Protein AF-A0AAE1Q7J6-F1 (afdb_monomer)

Mean predicted aligned error: 14.17 Å

Solvent-accessible surface area (backbone atoms only — not comparable to full-atom values): 12674 Å² total; per-residue (Å²): 136,91,79,90,80,90,81,82,88,78,87,82,79,77,80,80,81,83,81,74,81,76,76,71,73,84,80,77,71,78,80,69,76,78,79,90,81,92,85,88,88,74,82,52,98,78,34,47,78,61,60,88,51,74,60,21,24,44,31,37,32,21,38,47,57,96,81,40,80,44,71,79,44,64,35,36,27,59,44,53,45,34,35,39,34,45,21,82,76,43,76,88,55,63,48,90,48,33,29,42,30,33,25,67,66,57,83,91,58,87,87,80,58,57,47,79,37,48,39,66,42,78,48,60,42,91,73,47,36,91,89,78,55,43,57,52,33,22,40,36,33,43,68,57,69,57,78,76,54,83,34,26,40,58,51,84,76,78,60,86,87,56,85,58,81,62,68,46,79,46,74,46,68,53,99,73,74,45,38,33,38,39,79,68,52,89,66,82,63,81,80,83,77,78,83,76,84,127

Sequence (198 aa):
MFKFGVTIVVFAAAVVVVVAAATPYPNIKAHQCMQKSHINESKVVGGEVVTRGETPYLISLQDNRWGGERHYCGGAIYNSHTIITAAHCVVAFNTDIFQVVAGEYDRSVTEGSEQKVGVSQAIVHPNYDSSTYENDIALLKLKHDLTFNEYVQPIQMPTKNTVVSGMCMVAGWGANVELVKQRKVTGELDCILKWKTT

Nearest PDB structures (foldseek):
  1ym0-assembly1_A  TM=9.221E-01  e=3.004E-12  Eisenia fetida
  6aod-assembly1_C  TM=9.010E-01  e=1.172E-12  Homo sapiens
  4q7y-assembly1_A  TM=8.942E-01  e=1.976E-11  Homo sapiens
  6qmt-assembly2_B  TM=8.894E-01  e=1.229E-10  Homo sapiens
  1fdp-assembly1_A  TM=7.983E-01  e=4.646E-10  Homo sapiens

Radius of gyration: 23.88 Å; Cα contacts (8 Å, |Δi|>4): 317; chains: 1; bounding box: 92×46×60 Å

InterPro domains:
  IPR001254 Serine proteases, trypsin domain [PF00089] (44-179)
  IPR001254 Serine proteases, trypsin domain [PS50240] (44-174)
  IPR001254 Serine proteases, trypsin domain [SM00020] (43-192)
  IPR001254 Serine proteases, trypsin domain [cd00190] (44-174)
  IPR001314 Peptidase S1A, chymotrypsin family [PR00722] (74-89)
  IPR001314 Peptidase S1A, chymotrypsin family [PR00722] (132-146)
  IPR009003 Peptidase S1, PA clan [SSF50494] (6-178)
  IPR018114 Serine proteases, trypsin family, histidine active site [PS00134] (84-89)

pLDDT: mean 71.94, std 25.86, range [27.33, 98.62]

Organism: NCBI:txid1843537

Structure (mmCIF, N/CA/C/O backbone):
data_AF-A0AAE1Q7J6-F1
#
_entry.id   AF-A0AAE1Q7J6-F1
#
loop_
_atom_site.group_PDB
_atom_site.id
_atom_site.type_symbol
_atom_site.label_atom_id
_atom_site.label_alt_id
_atom_site.label_comp_id
_atom_site.label_asym_id
_atom_site.label_entity_id
_atom_site.label_seq_id
_atom_site.pdbx_PDB_ins_code
_atom_site.Cartn_x
_atom_site.Cartn_y
_atom_site.Cartn_z
_atom_site.occupancy
_atom_site.B_iso_or_equiv
_atom_site.auth_seq_id
_atom_site.auth_comp_id
_atom_site.auth_asym_id
_atom_site.auth_atom_id
_atom_site.pdbx_PDB_model_num
ATOM 1 N N . MET A 1 1 ? -73.367 -9.075 -42.246 1.00 39.00 1 MET A N 1
ATOM 2 C CA . MET A 1 1 ? -73.141 -10.486 -41.862 1.00 39.00 1 MET A CA 1
ATOM 3 C C . MET A 1 1 ? -71.938 -10.530 -40.936 1.00 39.00 1 MET A C 1
ATOM 5 O O . MET A 1 1 ? -70.843 -10.203 -41.366 1.00 39.00 1 MET A O 1
ATOM 9 N N . PHE A 1 2 ? -72.171 -10.836 -39.660 1.00 33.00 2 PHE A N 1
ATOM 10 C CA . PHE A 1 2 ? -71.137 -11.028 -38.643 1.00 33.00 2 PHE A CA 1
ATOM 11 C C . PHE A 1 2 ? -70.459 -12.389 -38.834 1.00 33.00 2 PHE A C 1
ATOM 13 O O . PHE A 1 2 ? -71.157 -13.392 -38.977 1.00 33.00 2 PHE A O 1
ATOM 20 N N . LYS A 1 3 ? -69.127 -12.439 -38.752 1.00 33.19 3 LYS A N 1
ATOM 21 C CA . LYS A 1 3 ? -68.388 -13.630 -38.316 1.00 33.19 3 LYS A CA 1
ATOM 22 C C . LYS A 1 3 ? -67.230 -13.194 -37.421 1.00 33.19 3 LYS A C 1
ATOM 24 O O . LYS A 1 3 ? -66.313 -12.517 -37.869 1.00 33.19 3 LYS A O 1
ATOM 29 N N . PHE A 1 4 ? -67.330 -13.577 -36.152 1.00 38.53 4 PHE A N 1
ATOM 30 C CA . PHE A 1 4 ? -66.238 -13.578 -35.186 1.00 38.53 4 PHE A CA 1
ATOM 31 C C . PHE A 1 4 ? -65.244 -14.688 -35.547 1.00 38.53 4 PHE A C 1
ATOM 33 O O . PHE A 1 4 ? -65.654 -15.801 -35.874 1.00 38.53 4 PHE A O 1
ATOM 40 N N . GLY A 1 5 ? -63.952 -14.390 -35.442 1.00 39.47 5 GLY A N 1
ATOM 41 C CA . GLY A 1 5 ? -62.867 -15.364 -35.493 1.00 39.47 5 GLY A CA 1
ATOM 42 C C . GLY A 1 5 ? -61.800 -14.947 -34.493 1.00 39.47 5 GLY A C 1
ATOM 43 O O . GLY A 1 5 ? -60.984 -14.079 -34.782 1.00 39.47 5 GLY A O 1
ATOM 44 N N . VAL A 1 6 ? -61.870 -15.515 -33.291 1.00 39.34 6 VAL A N 1
ATOM 45 C CA . VAL A 1 6 ? -60.832 -15.408 -32.263 1.00 39.34 6 VAL A CA 1
ATOM 46 C C . VAL A 1 6 ? -59.709 -16.365 -32.650 1.00 39.34 6 VAL A C 1
ATOM 48 O O . VAL A 1 6 ? -59.945 -17.568 -32.740 1.00 39.34 6 VAL A O 1
ATOM 51 N N . THR A 1 7 ? -58.498 -15.841 -32.826 1.00 36.41 7 THR A N 1
ATOM 52 C CA . THR A 1 7 ? -57.270 -16.642 -32.888 1.00 36.41 7 THR A CA 1
ATOM 53 C C . THR A 1 7 ? -56.338 -16.141 -31.792 1.00 36.41 7 THR A C 1
ATOM 55 O O . THR A 1 7 ? -55.931 -14.982 -31.786 1.00 36.41 7 THR A O 1
ATOM 58 N N . ILE A 1 8 ? -56.076 -17.017 -30.825 1.00 41.12 8 ILE A N 1
ATOM 59 C CA . ILE A 1 8 ? -55.129 -16.837 -29.719 1.00 41.12 8 ILE A CA 1
ATOM 60 C C . ILE A 1 8 ? -53.721 -17.220 -30.222 1.00 41.12 8 ILE A C 1
ATOM 62 O O . ILE A 1 8 ? -53.596 -17.921 -31.223 1.00 41.12 8 ILE A O 1
ATOM 66 N N . VAL A 1 9 ? -52.707 -16.825 -29.442 1.00 37.28 9 VAL A N 1
ATOM 67 C CA . VAL A 1 9 ? -51.292 -17.258 -29.397 1.00 37.28 9 VAL A CA 1
ATOM 68 C C . VAL A 1 9 ? -50.359 -16.588 -30.432 1.00 37.28 9 VAL A C 1
ATOM 70 O O . VAL A 1 9 ? -50.693 -16.506 -31.601 1.00 37.28 9 VAL A O 1
ATOM 73 N N . VAL A 1 10 ? -49.170 -16.051 -30.122 1.00 39.53 10 VAL A N 1
ATOM 74 C CA . VAL A 1 10 ? -48.245 -16.132 -28.971 1.00 39.53 10 VAL A CA 1
ATOM 75 C C . VAL A 1 10 ? -47.505 -14.779 -28.878 1.00 39.53 10 VAL A C 1
ATOM 77 O O . VAL A 1 10 ? -46.978 -14.309 -29.884 1.00 39.53 10 VAL A O 1
ATOM 80 N N . PHE A 1 11 ? -47.407 -14.163 -27.694 1.00 37.72 11 PHE A N 1
ATOM 81 C CA . PHE A 1 11 ? -46.453 -13.068 -27.462 1.00 37.72 11 PHE A CA 1
ATOM 82 C C . PHE A 1 11 ? -45.038 -13.656 -27.417 1.00 37.72 11 PHE A C 1
ATOM 84 O O . PHE A 1 11 ? -44.684 -14.350 -26.464 1.00 37.72 11 PHE A O 1
ATOM 91 N N . ALA A 1 12 ? -44.225 -13.394 -28.439 1.00 43.38 12 ALA A N 1
ATOM 92 C CA . ALA A 1 12 ? -42.795 -13.653 -28.364 1.00 43.38 12 ALA A CA 1
ATOM 93 C C . ALA A 1 12 ? -42.179 -12.655 -27.373 1.00 43.38 12 ALA A C 1
ATOM 95 O O . ALA A 1 12 ? -42.013 -11.472 -27.671 1.00 43.38 12 ALA A O 1
ATOM 96 N N . ALA A 1 13 ? -41.890 -13.137 -26.167 1.00 42.16 13 ALA A N 1
ATOM 97 C CA . ALA A 1 13 ? -41.128 -12.418 -25.164 1.00 42.16 13 ALA A CA 1
ATOM 98 C C . ALA A 1 13 ? -39.687 -12.224 -25.661 1.00 42.16 13 ALA A C 1
ATOM 100 O O . ALA A 1 13 ? -38.852 -13.117 -25.539 1.00 42.16 13 ALA A O 1
ATOM 101 N N . ALA A 1 14 ? -39.383 -11.051 -26.214 1.00 44.53 14 ALA A N 1
ATOM 102 C CA . ALA A 1 14 ? -38.011 -10.571 -26.256 1.00 44.53 14 ALA A CA 1
ATOM 103 C C . ALA A 1 14 ? -37.701 -9.977 -24.880 1.00 44.53 14 ALA A C 1
ATOM 105 O O . ALA A 1 14 ? -38.091 -8.857 -24.549 1.00 44.53 14 ALA A O 1
ATOM 106 N N . VAL A 1 15 ? -37.053 -10.790 -24.051 1.00 42.16 15 VAL A N 1
ATOM 107 C CA . VAL A 1 15 ? -36.498 -10.388 -22.764 1.00 42.16 15 VAL A CA 1
ATOM 108 C C . VAL A 1 15 ? -35.417 -9.340 -23.031 1.00 42.16 15 VAL A C 1
ATOM 110 O O . VAL A 1 15 ? -34.298 -9.672 -23.412 1.00 42.16 15 VAL A O 1
ATOM 113 N N . VAL A 1 16 ? -35.736 -8.064 -22.834 1.00 42.00 16 VAL A N 1
ATOM 114 C CA . VAL A 1 16 ? -34.715 -7.020 -22.720 1.00 42.00 16 VAL A CA 1
ATOM 115 C C . VAL A 1 16 ? -34.200 -7.064 -21.284 1.00 42.00 16 VAL A C 1
ATOM 117 O O . VAL A 1 16 ? -34.720 -6.399 -20.392 1.00 42.00 16 VAL A O 1
ATOM 120 N N . VAL A 1 17 ? -33.186 -7.901 -21.051 1.00 39.81 17 VAL A N 1
ATOM 121 C CA . VAL A 1 17 ? -32.333 -7.787 -19.866 1.00 39.81 17 VAL A CA 1
ATOM 122 C C . VAL A 1 17 ? -31.412 -6.596 -20.102 1.00 39.81 17 VAL A C 1
ATOM 124 O O . VAL A 1 17 ? -30.367 -6.724 -20.731 1.00 39.81 17 VAL A O 1
ATOM 127 N N . VAL A 1 18 ? -31.788 -5.425 -19.599 1.00 40.75 18 VAL A N 1
ATOM 128 C CA . VAL A 1 18 ? -30.809 -4.376 -19.295 1.00 40.75 18 VAL A CA 1
ATOM 129 C C . VAL A 1 18 ? -30.649 -4.378 -17.786 1.00 40.75 18 VAL A C 1
ATOM 131 O O . VAL A 1 18 ? -31.306 -3.639 -17.062 1.00 40.75 18 VAL A O 1
ATOM 134 N N . VAL A 1 19 ? -29.787 -5.273 -17.310 1.00 46.47 19 VAL A N 1
ATOM 135 C CA . VAL A 1 19 ? -29.210 -5.172 -15.974 1.00 46.47 19 VAL A CA 1
ATOM 136 C C . VAL A 1 19 ? -27.721 -4.949 -16.156 1.00 46.47 19 VAL A C 1
ATOM 138 O O . VAL A 1 19 ? -26.946 -5.877 -16.348 1.00 46.47 19 VAL A O 1
ATOM 141 N N . ALA A 1 20 ? -27.336 -3.687 -16.081 1.00 39.53 20 ALA A N 1
ATOM 142 C CA . ALA A 1 20 ? -26.098 -3.301 -15.437 1.00 39.53 20 ALA A CA 1
ATOM 143 C C . ALA A 1 20 ? -26.401 -1.972 -14.757 1.00 39.53 20 ALA A C 1
ATOM 145 O O . ALA A 1 20 ? -26.278 -0.899 -15.345 1.00 39.53 20 ALA A O 1
ATOM 146 N N . ALA A 1 21 ? -26.886 -2.066 -13.520 1.00 41.84 21 ALA A N 1
ATOM 147 C CA . ALA A 1 21 ? -26.777 -0.966 -12.588 1.00 41.84 21 ALA A CA 1
ATOM 148 C C . ALA A 1 21 ? -25.282 -0.645 -12.482 1.00 41.84 21 ALA A C 1
ATOM 150 O O . ALA A 1 21 ? -24.537 -1.335 -11.791 1.00 41.84 21 ALA A O 1
ATOM 151 N N . ALA A 1 22 ? -24.826 0.375 -13.206 1.00 43.72 22 ALA A N 1
ATOM 152 C CA . ALA A 1 22 ? -23.671 1.121 -12.759 1.00 43.72 22 ALA A CA 1
ATOM 153 C C . ALA A 1 22 ? -24.093 1.668 -11.400 1.00 43.72 22 ALA A C 1
ATOM 155 O O . ALA A 1 22 ? -24.882 2.605 -11.354 1.00 43.72 22 ALA A O 1
ATOM 156 N N . THR A 1 23 ? -23.677 1.035 -10.304 1.00 36.78 23 THR A N 1
ATOM 157 C CA . THR A 1 23 ? -23.709 1.700 -9.007 1.00 36.78 23 THR A CA 1
ATOM 158 C C . THR A 1 23 ? -22.726 2.854 -9.149 1.00 36.78 23 THR A C 1
ATOM 160 O O . THR A 1 23 ? -21.516 2.605 -9.191 1.00 36.78 23 THR A O 1
ATOM 163 N N . PRO A 1 24 ? -23.186 4.106 -9.303 1.00 40.41 24 PRO A N 1
ATOM 164 C CA . PRO A 1 24 ? -22.269 5.222 -9.224 1.00 40.41 24 PRO A CA 1
ATOM 165 C C . PRO A 1 24 ? -21.867 5.218 -7.756 1.00 40.41 24 PRO A C 1
ATOM 167 O O . PRO A 1 24 ? -22.740 5.436 -6.922 1.00 40.41 24 PRO A O 1
ATOM 170 N N . TYR A 1 25 ? -20.619 4.888 -7.412 1.00 37.38 25 TYR A N 1
ATOM 171 C CA . TYR A 1 25 ? -20.148 5.097 -6.043 1.00 37.38 25 TYR A CA 1
ATOM 172 C C . TYR A 1 25 ? -20.365 6.584 -5.748 1.00 37.38 25 TYR A C 1
ATOM 174 O O . TYR A 1 25 ? -19.667 7.426 -6.330 1.00 37.38 25 TYR A O 1
ATOM 182 N N . PRO A 1 26 ?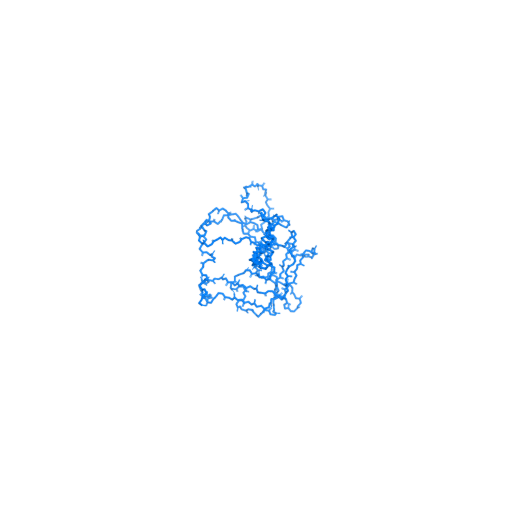 -21.392 6.943 -4.958 1.00 39.78 26 PRO A N 1
ATOM 183 C CA . PRO A 1 26 ? -21.706 8.334 -4.757 1.00 39.78 26 PRO A CA 1
ATOM 184 C C . PRO A 1 26 ? -20.589 8.853 -3.859 1.00 39.78 26 PRO A C 1
ATOM 186 O O . PRO A 1 26 ? -20.323 8.272 -2.809 1.00 39.78 26 PRO A O 1
ATOM 189 N N . ASN A 1 27 ? -19.934 9.930 -4.293 1.00 38.06 27 ASN A N 1
ATOM 190 C CA . ASN A 1 27 ? -18.933 10.711 -3.551 1.00 38.06 27 ASN A CA 1
ATOM 191 C C . ASN A 1 27 ? -17.439 10.454 -3.819 1.00 38.06 27 ASN A C 1
ATOM 193 O O . ASN A 1 27 ? -16.624 10.931 -3.032 1.00 38.06 27 ASN A O 1
ATOM 197 N N . ILE A 1 28 ? -17.024 9.856 -4.943 1.00 39.94 28 ILE A N 1
ATOM 198 C CA . ILE A 1 28 ? -15.617 10.025 -5.359 1.00 39.94 28 ILE A CA 1
ATOM 199 C C . ILE A 1 28 ? -15.469 11.405 -6.011 1.00 39.94 28 ILE A C 1
ATOM 201 O O . ILE A 1 28 ? -15.620 11.561 -7.224 1.00 39.94 28 ILE A O 1
ATOM 205 N N . LYS A 1 29 ? -15.209 12.440 -5.203 1.00 33.88 29 LYS A N 1
ATOM 206 C CA . LYS A 1 29 ? -14.735 13.719 -5.743 1.00 33.88 29 LYS A CA 1
ATOM 207 C C . LYS A 1 29 ? -13.409 13.432 -6.440 1.00 33.88 29 LYS A C 1
ATOM 209 O O . LYS A 1 29 ? -12.474 12.957 -5.802 1.00 33.88 29 LYS A O 1
ATOM 214 N N . ALA A 1 30 ? -13.326 13.705 -7.742 1.00 33.06 30 ALA A N 1
ATOM 215 C CA . ALA A 1 30 ? -12.035 13.791 -8.407 1.00 33.06 30 ALA A CA 1
ATOM 216 C C . ALA A 1 30 ? -11.182 14.763 -7.583 1.00 33.06 30 ALA A C 1
ATOM 218 O O . ALA A 1 30 ? -11.571 15.922 -7.410 1.00 33.06 30 ALA A O 1
ATOM 219 N N . HIS A 1 31 ? -10.080 14.282 -7.005 1.00 38.78 31 HIS A N 1
ATOM 220 C CA . HIS A 1 31 ? -9.163 15.133 -6.261 1.00 38.78 31 HIS A CA 1
ATOM 221 C C . HIS A 1 31 ? -8.516 16.091 -7.263 1.00 38.78 31 HIS A C 1
ATOM 223 O O . HIS A 1 31 ? -7.498 15.791 -7.881 1.00 38.78 31 HIS A O 1
ATOM 229 N N . GLN A 1 32 ? -9.142 17.250 -7.463 1.00 30.75 32 GLN A N 1
ATOM 230 C CA . GLN A 1 32 ? -8.495 18.386 -8.093 1.00 30.75 32 GLN A CA 1
ATOM 231 C C . GLN A 1 32 ? -7.299 18.758 -7.218 1.00 30.75 32 GLN A C 1
ATOM 233 O O . GLN A 1 32 ? -7.442 18.969 -6.013 1.00 30.75 32 GLN A O 1
ATOM 238 N N . CYS A 1 33 ? -6.111 18.797 -7.818 1.00 35.56 33 CYS A N 1
ATOM 239 C CA . CYS A 1 33 ? -4.873 19.191 -7.159 1.00 35.56 33 CYS A CA 1
ATOM 240 C C . CYS A 1 33 ? -5.027 20.606 -6.578 1.00 35.56 33 CYS A C 1
ATOM 242 O O . CYS A 1 33 ? -4.894 21.598 -7.295 1.00 35.56 33 CYS A O 1
ATOM 244 N N . MET A 1 34 ? -5.335 20.707 -5.283 1.00 30.58 34 MET A N 1
ATOM 245 C CA . MET A 1 34 ? -5.509 21.994 -4.612 1.00 30.58 34 MET A CA 1
ATOM 246 C C . MET A 1 34 ? -4.168 22.729 -4.460 1.00 30.58 34 MET A C 1
ATOM 248 O O . MET A 1 34 ? -3.127 22.146 -4.138 1.00 30.58 34 MET A O 1
ATOM 252 N N . GLN A 1 35 ? -4.211 24.037 -4.714 1.00 30.89 35 GLN A N 1
ATOM 253 C CA . GLN A 1 35 ? -3.092 24.976 -4.630 1.00 30.89 35 GLN A CA 1
ATOM 254 C C . GLN A 1 35 ? -2.755 25.355 -3.169 1.00 30.89 35 GLN A C 1
ATOM 256 O O . GLN A 1 35 ? -3.531 25.124 -2.252 1.00 30.89 35 GLN A O 1
ATOM 261 N N . LYS A 1 36 ? -1.536 25.879 -2.983 1.00 33.56 36 LYS A N 1
ATOM 262 C CA . LYS A 1 36 ? -0.780 26.156 -1.738 1.00 33.56 36 LYS A CA 1
ATOM 263 C C . LYS A 1 36 ? -1.535 26.780 -0.550 1.00 33.56 36 LYS A C 1
ATOM 265 O O . LYS A 1 36 ? -2.273 27.738 -0.727 1.00 33.56 36 LYS A O 1
ATOM 270 N N . SER A 1 37 ? -1.107 26.396 0.657 1.00 32.59 37 SER A N 1
ATOM 271 C CA . SER A 1 37 ? -1.081 27.263 1.845 1.00 32.59 37 SER A CA 1
ATOM 272 C C . SER A 1 37 ? 0.232 27.045 2.609 1.00 32.59 37 SER A C 1
ATOM 274 O O . SER A 1 37 ? 0.597 25.913 2.885 1.00 32.59 37 SER A O 1
ATOM 276 N N . HIS A 1 38 ? 0.952 28.134 2.883 1.00 39.38 38 HIS A N 1
ATOM 277 C CA . HIS A 1 38 ? 2.154 28.210 3.727 1.00 39.38 38 HIS A CA 1
ATOM 278 C C . HIS A 1 38 ? 1.815 27.922 5.193 1.00 39.38 38 HIS A C 1
ATOM 280 O O . HIS A 1 38 ? 0.948 28.656 5.649 1.00 39.38 38 HIS A O 1
ATOM 286 N N . ILE A 1 39 ? 2.550 27.052 5.920 1.00 36.94 39 ILE A N 1
ATOM 287 C CA . ILE A 1 39 ? 3.028 27.259 7.320 1.00 36.94 39 ILE A CA 1
ATOM 288 C C . ILE A 1 39 ? 4.309 26.419 7.587 1.00 36.94 39 ILE A C 1
ATOM 290 O O . ILE A 1 39 ? 4.517 25.369 6.989 1.00 36.94 39 ILE A O 1
ATOM 294 N N . ASN A 1 40 ? 5.173 26.965 8.450 1.00 32.38 40 ASN A N 1
ATOM 295 C CA . ASN A 1 40 ? 6.507 26.544 8.891 1.00 32.38 40 ASN A CA 1
ATOM 296 C C . ASN A 1 40 ? 6.604 25.239 9.716 1.00 32.38 40 ASN A C 1
ATOM 298 O O . ASN A 1 40 ? 5.736 24.938 10.524 1.00 32.38 40 ASN A O 1
ATOM 302 N N . GLU A 1 41 ? 7.791 24.626 9.576 1.00 41.09 41 GLU A N 1
ATOM 303 C CA . GLU A 1 41 ? 8.564 23.781 10.512 1.00 41.09 41 GLU A CA 1
ATOM 304 C C . GLU A 1 41 ? 7.963 22.482 11.082 1.00 41.09 41 GLU A C 1
ATOM 306 O O . GLU A 1 41 ? 7.487 22.452 12.209 1.00 41.09 41 GLU A O 1
ATOM 311 N N . SER A 1 42 ? 8.215 21.363 10.390 1.00 33.00 42 SER A N 1
ATOM 312 C CA . SER A 1 42 ? 8.986 20.203 10.894 1.00 33.00 42 SER A CA 1
ATOM 313 C C . SER A 1 42 ? 9.114 19.144 9.782 1.00 33.00 42 SER A C 1
ATOM 315 O O . SER A 1 42 ? 8.285 19.051 8.883 1.00 33.00 42 SER A O 1
ATOM 317 N N . LYS A 1 43 ? 10.251 18.438 9.733 1.00 36.00 43 LYS A N 1
ATOM 318 C CA . LYS A 1 43 ? 10.723 17.696 8.550 1.00 36.00 43 LYS A CA 1
ATOM 319 C C . LYS A 1 43 ? 10.351 16.207 8.573 1.00 36.00 43 LYS A C 1
ATOM 321 O O . LYS A 1 43 ? 10.993 15.436 9.277 1.00 36.00 43 LYS A O 1
ATOM 326 N N . VAL A 1 44 ? 9.541 15.800 7.600 1.00 44.16 44 VAL A N 1
ATOM 327 C CA . VAL A 1 44 ? 10.010 14.978 6.463 1.00 44.16 44 VAL A CA 1
ATOM 328 C C . VAL A 1 44 ? 10.487 15.969 5.395 1.00 44.16 44 VAL A C 1
ATOM 330 O O . VAL A 1 44 ? 9.906 17.046 5.285 1.00 44.16 44 VAL A O 1
ATOM 333 N N . VAL A 1 45 ? 11.579 15.718 4.660 1.00 42.34 45 VAL A N 1
ATOM 334 C CA . VAL A 1 45 ? 12.192 16.767 3.811 1.00 42.34 45 VAL A CA 1
ATOM 335 C C . VAL A 1 45 ? 11.198 17.279 2.752 1.00 42.34 45 VAL A C 1
ATOM 337 O O . VAL A 1 45 ? 11.015 16.666 1.705 1.00 42.34 45 VAL A O 1
ATOM 340 N N . GLY A 1 46 ? 10.573 18.426 3.039 1.00 49.91 46 GLY A N 1
ATOM 341 C CA . GLY A 1 46 ? 9.764 19.212 2.110 1.00 49.91 46 GLY A CA 1
ATOM 342 C C . GLY A 1 46 ? 8.281 18.848 1.969 1.00 49.91 46 GLY A C 1
ATOM 343 O O . GLY A 1 46 ? 7.708 19.233 0.950 1.00 49.91 46 GLY A O 1
ATOM 344 N N . GLY A 1 47 ? 7.650 18.144 2.918 1.00 59.28 47 GLY A N 1
ATOM 345 C CA . GLY A 1 47 ? 6.203 17.884 2.847 1.00 59.28 47 GLY A CA 1
ATOM 346 C C . GLY A 1 47 ? 5.428 18.155 4.140 1.00 59.28 47 GLY A C 1
ATOM 347 O O . GLY A 1 47 ? 6.022 18.431 5.175 1.00 59.28 47 GLY A O 1
ATOM 348 N N . GLU A 1 48 ? 4.099 18.102 4.044 1.00 68.50 48 GLU A N 1
ATOM 349 C CA . GLU A 1 48 ? 3.136 18.439 5.109 1.00 68.50 48 GLU A CA 1
ATOM 350 C C . GLU A 1 48 ? 2.391 17.182 5.582 1.00 68.50 48 GLU A C 1
ATOM 352 O O . GLU A 1 48 ? 2.107 16.307 4.755 1.00 68.50 48 GLU A O 1
ATOM 357 N N . VAL A 1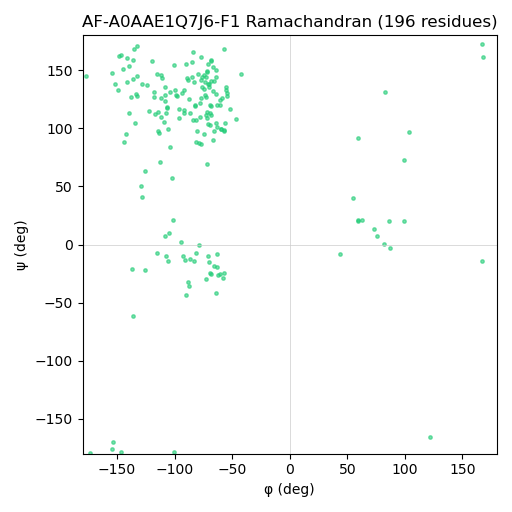 49 ? 2.055 17.112 6.878 1.00 74.25 49 VAL A N 1
ATOM 358 C CA . VAL A 1 49 ? 1.179 16.067 7.434 1.00 74.25 49 VAL A CA 1
ATOM 359 C C . VAL A 1 49 ? -0.171 16.120 6.723 1.00 74.25 49 VAL A C 1
ATOM 361 O O . VAL A 1 49 ? -0.793 17.182 6.645 1.00 74.25 49 VAL A O 1
ATOM 364 N N . VAL A 1 50 ? -0.613 14.993 6.167 1.00 78.12 50 VAL A N 1
ATOM 365 C CA . VAL A 1 50 ? -1.930 14.916 5.513 1.00 78.12 50 VAL A CA 1
ATOM 366 C C . VAL A 1 50 ? -3.047 14.970 6.547 1.00 78.12 50 VAL A C 1
ATOM 368 O O . VAL A 1 50 ? -2.865 14.579 7.695 1.00 78.12 50 VAL A O 1
ATOM 371 N N . THR A 1 51 ? -4.238 15.406 6.149 1.00 83.44 51 THR A N 1
ATOM 372 C CA . THR A 1 51 ? -5.403 15.271 7.035 1.00 83.44 51 THR A CA 1
ATOM 373 C C . THR A 1 51 ? -5.832 13.803 7.102 1.00 83.44 51 THR A C 1
ATOM 375 O O . THR A 1 51 ? -5.783 13.093 6.094 1.00 83.44 51 THR A O 1
ATOM 378 N N . ARG A 1 52 ? -6.294 13.328 8.265 1.00 83.94 52 ARG A N 1
ATOM 379 C CA . ARG A 1 52 ? -6.855 11.973 8.390 1.00 83.94 52 ARG A CA 1
ATOM 380 C C . ARG A 1 52 ? -7.983 11.770 7.369 1.00 83.94 52 ARG A C 1
ATOM 382 O O . ARG A 1 52 ? -8.891 12.590 7.271 1.00 83.94 52 ARG A O 1
ATOM 389 N N . GLY A 1 53 ? -7.890 10.697 6.583 1.00 85.31 53 GLY A N 1
ATOM 390 C CA . GLY A 1 53 ? -8.819 10.410 5.482 1.00 85.31 53 GLY A CA 1
ATOM 391 C C . GLY A 1 53 ? -8.535 11.138 4.157 1.00 85.31 53 GLY A C 1
ATOM 392 O O . GLY A 1 53 ? -9.257 10.910 3.193 1.00 85.31 53 GLY A O 1
ATOM 393 N N . GLU A 1 54 ? -7.487 11.966 4.042 1.00 86.62 54 GLU A N 1
ATOM 394 C CA . GLU A 1 54 ? -7.118 12.628 2.770 1.00 86.62 54 GLU A CA 1
ATOM 395 C C . GLU A 1 54 ? -6.576 11.633 1.725 1.00 86.62 54 GLU A C 1
ATOM 397 O O . GLU A 1 54 ? -6.670 11.874 0.520 1.00 86.62 54 GLU A O 1
ATOM 402 N N . THR A 1 55 ? -6.039 10.496 2.177 1.00 90.56 55 THR A N 1
ATOM 403 C CA . THR A 1 55 ? -5.476 9.434 1.330 1.00 90.56 55 THR A CA 1
ATOM 404 C C . THR A 1 55 ? -6.110 8.073 1.632 1.00 90.56 55 THR A C 1
ATOM 406 O O . THR A 1 55 ? -5.407 7.156 2.058 1.00 90.56 55 THR A O 1
ATOM 409 N N . PRO A 1 56 ? -7.426 7.894 1.408 1.00 95.69 56 PRO A N 1
ATOM 410 C CA . PRO A 1 56 ? -8.152 6.691 1.831 1.00 95.69 56 PRO A CA 1
ATOM 411 C C . PRO A 1 56 ? -7.779 5.439 1.019 1.00 95.69 56 PRO A C 1
ATOM 413 O O . PRO A 1 56 ? -8.170 4.325 1.353 1.00 95.69 56 PRO A O 1
ATOM 416 N N . TYR A 1 57 ? -7.033 5.621 -0.069 1.00 96.50 57 TYR A N 1
ATOM 417 C CA . TYR A 1 57 ? -6.502 4.556 -0.914 1.00 96.50 57 TYR A CA 1
ATOM 418 C C . TYR A 1 57 ? -5.111 4.087 -0.502 1.00 96.50 57 TYR A C 1
ATOM 420 O O . TYR A 1 57 ? -4.653 3.070 -1.018 1.00 96.50 57 TYR A O 1
ATOM 428 N N . LEU A 1 58 ? -4.411 4.822 0.362 1.00 96.38 58 LEU A N 1
ATOM 429 C CA . LEU A 1 58 ? -3.060 4.474 0.776 1.00 96.38 58 LEU A CA 1
ATOM 430 C C . LEU A 1 58 ? -3.109 3.289 1.745 1.00 96.38 58 LEU A C 1
ATOM 432 O O . LEU A 1 58 ? -3.897 3.283 2.688 1.00 96.38 58 LEU A O 1
ATOM 436 N N . ILE A 1 59 ? -2.248 2.299 1.519 1.00 97.31 59 ILE A N 1
ATOM 437 C CA . ILE A 1 59 ? -2.085 1.170 2.438 1.00 97.31 59 ILE A CA 1
ATOM 438 C C . ILE A 1 59 ? -0.665 1.092 2.977 1.00 97.31 59 ILE A C 1
ATOM 440 O O . ILE A 1 59 ? 0.292 1.579 2.369 1.00 97.31 59 ILE A O 1
ATOM 444 N N . SER A 1 60 ? -0.546 0.424 4.115 1.00 95.62 60 SER A N 1
ATOM 445 C CA . SER A 1 60 ? 0.706 0.056 4.753 1.00 95.62 60 SER A CA 1
ATOM 446 C C . SER A 1 60 ? 0.926 -1.444 4.566 1.00 95.62 60 SER A C 1
ATOM 448 O O . SER A 1 60 ? 0.117 -2.255 5.015 1.00 95.62 60 SER A O 1
ATOM 450 N N . LEU A 1 61 ? 2.006 -1.825 3.881 1.00 95.56 61 LEU A N 1
ATOM 451 C CA . LEU A 1 61 ? 2.486 -3.204 3.887 1.00 95.56 61 LEU A CA 1
ATOM 452 C C . LEU A 1 61 ? 3.318 -3.411 5.140 1.00 95.56 61 LEU A C 1
ATOM 454 O O . LEU A 1 61 ? 4.336 -2.737 5.339 1.00 95.56 61 LEU A O 1
ATOM 458 N N . GLN A 1 62 ? 2.864 -4.335 5.978 1.00 94.00 62 GLN A N 1
ATOM 459 C CA . GLN A 1 62 ? 3.482 -4.628 7.258 1.00 94.00 62 GLN A CA 1
ATOM 460 C C . GLN A 1 62 ? 3.980 -6.065 7.285 1.00 94.00 62 GLN A C 1
ATOM 462 O O . GLN A 1 62 ? 3.233 -7.004 7.014 1.00 94.00 62 GLN A O 1
ATOM 467 N N . ASP A 1 63 ? 5.250 -6.220 7.630 1.00 91.25 63 ASP A N 1
ATOM 468 C CA . ASP A 1 63 ? 5.838 -7.495 8.009 1.00 91.25 63 ASP A CA 1
ATOM 469 C C . ASP A 1 63 ? 5.227 -7.893 9.350 1.00 91.25 63 ASP A C 1
ATOM 471 O O . ASP A 1 63 ? 5.344 -7.125 10.306 1.00 91.25 63 ASP A O 1
ATOM 475 N N . ASN A 1 64 ? 4.537 -9.035 9.380 1.00 83.88 64 ASN A N 1
ATOM 476 C CA . ASN A 1 64 ? 3.808 -9.534 10.548 1.00 83.88 64 ASN A CA 1
ATOM 477 C C . ASN A 1 64 ? 4.536 -10.694 11.2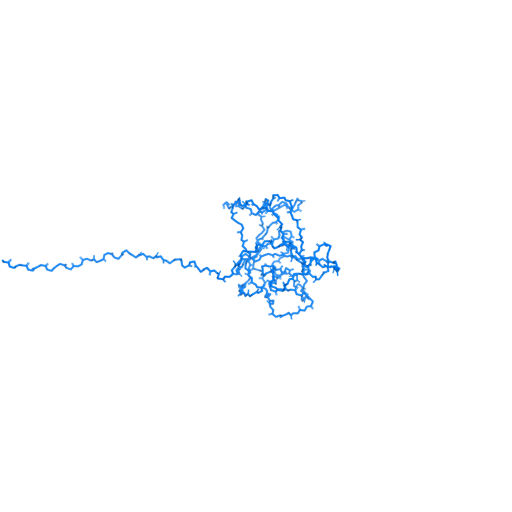54 1.00 83.88 64 ASN A C 1
ATOM 479 O O . ASN A 1 64 ? 3.973 -11.370 12.124 1.00 83.88 64 ASN A O 1
ATOM 483 N N . ARG A 1 65 ? 5.794 -10.963 10.876 1.00 82.56 65 ARG A N 1
ATOM 484 C CA . ARG A 1 65 ? 6.597 -12.022 11.492 1.00 82.56 65 ARG A CA 1
ATOM 485 C C . ARG A 1 65 ? 6.847 -11.716 12.966 1.00 82.56 65 ARG A C 1
ATOM 487 O O . ARG A 1 65 ? 7.064 -10.574 13.363 1.00 82.56 65 ARG A O 1
ATOM 494 N N . TRP A 1 66 ? 6.867 -12.774 13.776 1.00 71.38 66 TRP A N 1
ATOM 495 C CA . TRP A 1 66 ? 7.191 -12.715 15.210 1.00 71.38 66 TRP A CA 1
ATOM 496 C C . TRP A 1 66 ? 6.274 -11.802 16.043 1.00 71.38 66 TRP A C 1
ATOM 498 O O . TRP A 1 66 ? 6.654 -11.389 17.135 1.00 71.38 66 TRP A O 1
ATOM 508 N N . GLY A 1 67 ? 5.071 -11.493 15.543 1.00 66.88 67 GLY A N 1
ATOM 509 C CA . GLY A 1 67 ? 4.111 -10.620 16.224 1.00 66.88 67 GLY A CA 1
ATOM 510 C C . GLY A 1 67 ? 4.452 -9.127 16.158 1.00 66.88 67 GLY A C 1
ATOM 511 O O . GLY A 1 67 ? 3.786 -8.335 16.817 1.00 66.88 67 GLY A O 1
ATOM 512 N N . GLY A 1 68 ? 5.471 -8.733 15.387 1.00 69.38 68 GLY A N 1
ATOM 513 C CA . GLY A 1 68 ? 5.732 -7.328 15.076 1.00 69.38 68 GLY A CA 1
ATOM 514 C C . GLY A 1 68 ? 4.891 -6.880 13.885 1.00 69.38 68 GLY A C 1
ATOM 515 O O . GLY A 1 68 ? 4.697 -7.659 12.971 1.00 69.38 68 GLY A O 1
ATOM 516 N N . GLU A 1 69 ? 4.412 -5.637 13.882 1.00 83.31 69 GLU A N 1
ATOM 517 C CA . GLU A 1 69 ? 3.635 -5.034 12.787 1.00 83.31 69 GLU 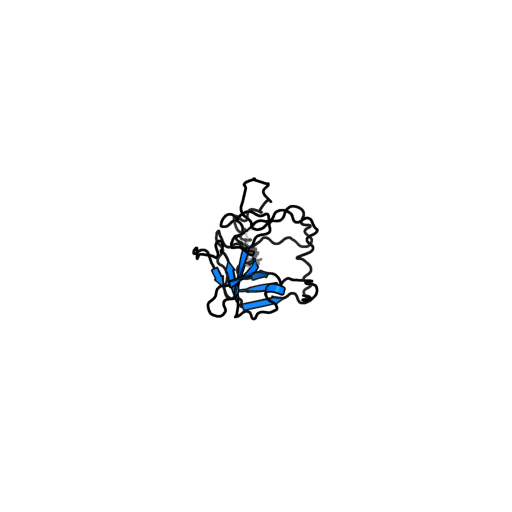A CA 1
ATOM 518 C C . GLU A 1 69 ? 4.453 -3.917 12.133 1.00 83.31 69 GLU A C 1
ATOM 520 O O . GLU A 1 69 ? 4.236 -2.719 12.330 1.00 83.31 69 GLU A O 1
ATOM 525 N N . ARG A 1 70 ? 5.502 -4.312 11.404 1.00 89.81 70 ARG A N 1
ATOM 526 C CA . ARG A 1 70 ? 6.497 -3.362 10.895 1.00 89.81 70 ARG A CA 1
ATOM 527 C C . ARG A 1 70 ? 6.188 -2.968 9.459 1.00 89.81 70 ARG A C 1
ATOM 529 O O . ARG A 1 70 ? 6.436 -3.741 8.537 1.00 89.81 70 ARG A O 1
ATOM 536 N N . HIS A 1 71 ? 5.741 -1.730 9.262 1.00 91.50 71 HIS A N 1
ATOM 537 C CA . HIS A 1 71 ? 5.661 -1.133 7.927 1.00 91.50 71 HIS A CA 1
ATOM 538 C C . HIS A 1 71 ? 7.016 -1.177 7.218 1.00 91.50 71 HIS A C 1
ATOM 540 O O . HIS A 1 71 ? 8.044 -0.811 7.801 1.00 91.50 71 HIS A O 1
ATOM 546 N N . TYR A 1 72 ? 6.998 -1.550 5.946 1.00 91.31 72 TYR A N 1
ATOM 547 C CA . TYR A 1 72 ? 8.189 -1.532 5.101 1.00 91.31 72 TYR A CA 1
ATOM 548 C C . TYR A 1 72 ? 7.932 -0.983 3.693 1.00 91.31 72 TYR A C 1
ATOM 550 O O . TYR A 1 72 ? 8.879 -0.536 3.054 1.00 91.31 72 TYR A O 1
ATOM 558 N N . CYS A 1 73 ? 6.683 -0.993 3.218 1.00 93.94 73 CYS A N 1
ATOM 559 C CA . CYS A 1 73 ? 6.302 -0.478 1.906 1.00 93.94 73 CYS A CA 1
ATOM 560 C C . CYS A 1 73 ? 4.879 0.090 1.913 1.00 93.94 73 CYS A C 1
ATOM 562 O O . CYS A 1 73 ? 4.065 -0.224 2.781 1.00 93.94 73 CYS A O 1
ATOM 564 N N . GLY A 1 74 ? 4.572 0.903 0.904 1.00 94.56 74 GLY A N 1
ATOM 565 C CA . GLY A 1 74 ? 3.220 1.382 0.628 1.00 94.56 74 GLY A CA 1
ATOM 566 C C . GLY A 1 74 ? 2.523 0.618 -0.501 1.00 94.56 74 GLY A C 1
ATOM 567 O O . GLY A 1 74 ? 3.069 -0.301 -1.116 1.00 94.56 74 GLY A O 1
ATOM 568 N N . GLY A 1 75 ? 1.307 1.048 -0.805 1.00 96.19 75 GLY A N 1
ATOM 569 C CA . GLY A 1 75 ? 0.531 0.603 -1.957 1.00 96.19 75 GLY A CA 1
ATOM 570 C C . GLY A 1 75 ? -0.748 1.420 -2.098 1.00 96.19 75 GLY A C 1
ATOM 571 O O . GLY A 1 75 ? -1.012 2.313 -1.290 1.00 96.19 75 GLY A O 1
ATOM 572 N N . ALA A 1 76 ? -1.550 1.092 -3.105 1.00 97.62 76 ALA A N 1
ATOM 573 C CA . ALA A 1 76 ? -2.835 1.724 -3.357 1.00 97.62 76 ALA A CA 1
ATOM 574 C C . ALA A 1 76 ? -3.954 0.686 -3.511 1.00 97.62 76 ALA A C 1
ATOM 576 O O . ALA A 1 76 ? -3.785 -0.334 -4.181 1.00 97.62 76 ALA A O 1
ATOM 577 N N . ILE A 1 77 ? -5.117 0.960 -2.925 1.00 98.50 77 ILE A N 1
ATOM 578 C CA . ILE A 1 77 ? -6.323 0.147 -3.102 1.00 98.50 77 ILE A CA 1
ATOM 579 C C . ILE A 1 77 ? -6.821 0.317 -4.538 1.00 98.50 77 ILE A C 1
ATOM 581 O O . ILE A 1 77 ? -7.166 1.422 -4.940 1.00 98.50 77 ILE A O 1
ATOM 585 N N . TYR A 1 78 ? -6.900 -0.768 -5.309 1.00 97.81 78 TYR A N 1
ATOM 586 C CA . TYR A 1 78 ? -7.526 -0.752 -6.637 1.00 97.81 78 TYR A CA 1
ATOM 587 C C . TYR A 1 78 ? -9.022 -1.068 -6.559 1.00 97.81 78 TYR A C 1
ATOM 589 O O . TYR A 1 78 ? -9.843 -0.416 -7.197 1.00 97.81 78 TYR A O 1
ATOM 597 N N . ASN A 1 79 ? -9.384 -2.071 -5.759 1.00 98.00 79 ASN A N 1
ATOM 598 C CA . ASN A 1 79 ? -10.761 -2.424 -5.415 1.00 98.00 79 ASN A CA 1
ATOM 599 C C . ASN A 1 79 ? -10.783 -3.141 -4.054 1.00 98.00 79 ASN A C 1
ATOM 601 O O . ASN A 1 79 ? -9.738 -3.272 -3.420 1.00 98.00 79 ASN A O 1
ATOM 605 N N . SER A 1 80 ? -11.952 -3.615 -3.606 1.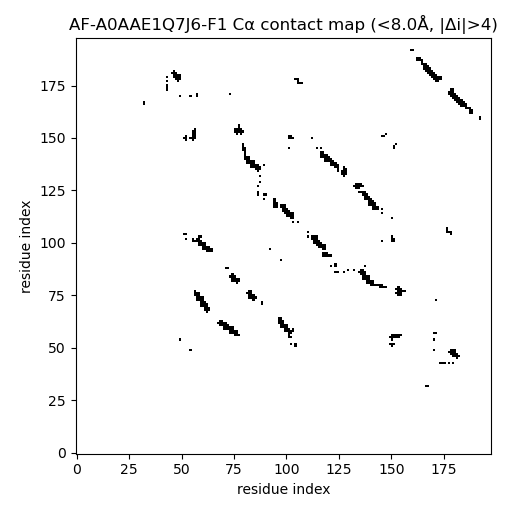00 98.31 80 SER A N 1
ATOM 606 C CA . SER A 1 80 ? -12.113 -4.232 -2.279 1.00 98.31 80 SER A CA 1
ATOM 607 C C . SER A 1 80 ? -11.193 -5.433 -2.057 1.00 98.31 80 SER A C 1
ATOM 609 O O . SER A 1 80 ? -10.845 -5.728 -0.923 1.00 98.31 80 SER A O 1
ATOM 611 N N . HIS A 1 81 ? -10.757 -6.101 -3.125 1.00 98.44 81 HIS A N 1
ATOM 612 C CA . HIS A 1 81 ? -10.006 -7.351 -3.058 1.00 98.44 81 HIS A CA 1
ATOM 613 C C . HIS A 1 81 ? -8.567 -7.246 -3.598 1.00 98.44 81 HIS A C 1
ATOM 615 O O . HIS A 1 81 ? -7.799 -8.207 -3.537 1.00 98.44 81 HIS A O 1
ATOM 621 N N . THR A 1 82 ? -8.191 -6.114 -4.200 1.00 98.56 82 THR A N 1
ATOM 622 C CA . THR A 1 82 ? -6.935 -5.982 -4.954 1.00 98.56 82 THR A CA 1
ATOM 623 C C . THR A 1 82 ? -6.186 -4.711 -4.581 1.00 98.56 82 THR A C 1
ATOM 625 O O . THR A 1 82 ? -6.738 -3.612 -4.660 1.00 98.56 82 THR A O 1
ATOM 628 N N . ILE A 1 83 ? -4.900 -4.865 -4.266 1.00 98.62 83 ILE A N 1
ATOM 629 C CA . ILE A 1 83 ? -3.954 -3.772 -4.010 1.00 98.62 83 ILE A CA 1
ATOM 630 C C . ILE A 1 83 ? -2.932 -3.699 -5.144 1.00 98.62 83 ILE A C 1
ATOM 632 O O . ILE A 1 83 ? -2.490 -4.729 -5.651 1.00 98.62 83 ILE A O 1
ATOM 636 N N . ILE A 1 84 ? -2.534 -2.486 -5.513 1.00 98.19 84 ILE A N 1
ATOM 637 C CA . ILE A 1 84 ? -1.395 -2.199 -6.389 1.00 98.19 84 ILE A CA 1
ATOM 638 C C . ILE A 1 84 ? -0.207 -1.800 -5.509 1.00 98.19 84 ILE A C 1
ATOM 640 O O . ILE A 1 84 ? -0.342 -0.965 -4.615 1.00 98.19 84 ILE A O 1
ATOM 644 N N . THR A 1 85 ? 0.966 -2.371 -5.758 1.00 97.25 85 THR A N 1
ATOM 645 C CA . THR A 1 85 ? 2.220 -2.006 -5.081 1.00 97.25 85 THR A CA 1
ATOM 646 C C . THR A 1 85 ? 3.403 -2.168 -6.041 1.00 97.25 85 THR A C 1
ATOM 648 O O . THR A 1 85 ? 3.215 -2.508 -7.211 1.00 97.25 85 THR A O 1
ATOM 651 N N . ALA A 1 86 ? 4.616 -1.900 -5.569 1.00 95.62 86 ALA A N 1
ATOM 652 C CA . ALA A 1 86 ? 5.839 -2.136 -6.323 1.00 95.62 86 ALA A CA 1
ATOM 653 C C . ALA A 1 86 ? 6.234 -3.622 -6.270 1.00 95.62 86 ALA A C 1
ATOM 655 O O . ALA A 1 86 ? 6.023 -4.300 -5.261 1.00 95.62 86 ALA A O 1
ATOM 656 N N . ALA A 1 87 ? 6.833 -4.137 -7.341 1.00 95.62 87 ALA A N 1
ATOM 657 C CA . ALA A 1 87 ? 7.319 -5.513 -7.387 1.00 95.62 87 ALA A CA 1
ATOM 658 C C . ALA A 1 87 ? 8.445 -5.745 -6.374 1.00 95.62 87 ALA A C 1
ATOM 660 O O . ALA A 1 87 ? 8.425 -6.746 -5.653 1.00 95.62 87 ALA A O 1
ATOM 661 N N . HIS A 1 88 ? 9.377 -4.797 -6.248 1.00 94.31 88 HIS A N 1
ATOM 662 C CA . HIS A 1 88 ? 10.503 -4.906 -5.319 1.00 94.31 88 HIS A CA 1
ATOM 663 C C . HIS A 1 88 ? 10.059 -5.028 -3.853 1.00 94.31 88 HIS A C 1
ATOM 665 O O . HIS A 1 88 ? 10.771 -5.613 -3.040 1.00 94.31 88 HIS A O 1
ATOM 671 N N . CYS A 1 89 ? 8.870 -4.519 -3.509 1.00 94.44 89 CYS A N 1
ATOM 672 C CA . CYS A 1 89 ? 8.313 -4.638 -2.164 1.00 94.44 89 CYS A CA 1
ATOM 673 C C . CYS A 1 89 ? 7.928 -6.078 -1.808 1.00 94.44 89 CYS A C 1
ATOM 675 O O . CYS A 1 89 ? 7.855 -6.414 -0.630 1.00 94.44 89 CYS A O 1
ATOM 677 N N . VAL A 1 90 ? 7.632 -6.928 -2.791 1.00 94.88 90 VAL A N 1
ATOM 678 C CA . VAL A 1 90 ? 6.974 -8.223 -2.544 1.00 94.88 90 VAL A CA 1
ATOM 679 C C . VAL A 1 90 ? 7.742 -9.406 -3.117 1.00 94.88 90 VAL A C 1
ATOM 681 O O . VAL A 1 90 ? 7.588 -10.514 -2.619 1.00 94.88 90 VAL A O 1
ATOM 684 N N . VAL A 1 91 ? 8.612 -9.186 -4.107 1.00 90.75 91 VAL A N 1
ATOM 685 C CA . VAL A 1 91 ? 9.338 -10.251 -4.822 1.00 90.75 91 VAL A CA 1
ATOM 686 C C . VAL A 1 91 ? 10.185 -11.142 -3.904 1.00 90.75 91 VAL A C 1
ATOM 688 O O . VAL A 1 91 ? 10.368 -12.321 -4.189 1.00 90.75 91 VAL A O 1
ATOM 691 N N . ALA A 1 92 ? 10.674 -10.602 -2.786 1.00 85.56 92 ALA A N 1
ATOM 692 C CA . ALA A 1 92 ? 11.517 -11.321 -1.830 1.00 85.56 92 ALA A CA 1
ATOM 693 C C . ALA A 1 92 ? 10.738 -11.959 -0.660 1.00 85.56 92 ALA A C 1
ATOM 695 O O . ALA A 1 92 ? 11.356 -12.533 0.240 1.00 85.56 92 ALA A O 1
ATOM 696 N N . PHE A 1 93 ? 9.406 -11.846 -0.632 1.00 83.69 93 PHE A N 1
ATOM 697 C CA . PHE A 1 93 ? 8.582 -12.244 0.509 1.00 83.69 93 PHE A CA 1
ATOM 698 C C . PHE A 1 93 ? 7.507 -13.261 0.116 1.00 83.69 93 PHE A C 1
ATOM 700 O O . PHE A 1 93 ? 6.805 -13.104 -0.880 1.00 83.69 93 PHE A O 1
ATOM 707 N N . ASN A 1 94 ? 7.316 -14.278 0.959 1.00 87.88 94 ASN A N 1
ATOM 708 C CA . ASN A 1 94 ? 6.132 -15.134 0.878 1.00 87.88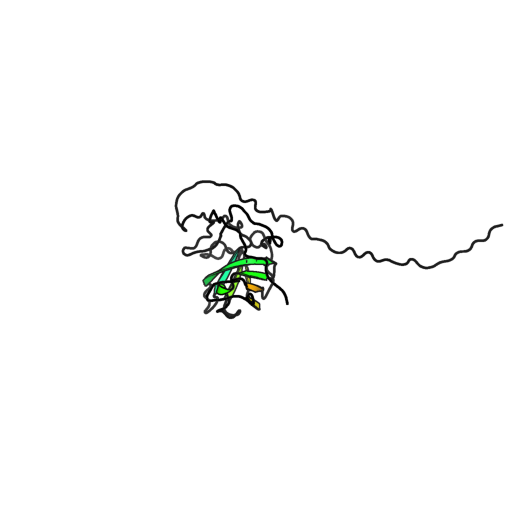 94 ASN A CA 1
ATOM 709 C C . ASN A 1 94 ? 4.896 -14.360 1.362 1.00 87.88 94 ASN A C 1
ATOM 711 O O . ASN A 1 94 ? 4.983 -13.534 2.266 1.00 87.88 94 ASN A O 1
ATOM 715 N N . THR A 1 95 ? 3.718 -14.648 0.818 1.00 89.06 95 THR A N 1
ATOM 716 C CA . THR A 1 95 ? 2.486 -13.922 1.180 1.00 89.06 95 THR A CA 1
ATOM 717 C C . THR A 1 95 ? 2.037 -14.138 2.626 1.00 89.06 95 THR A C 1
ATOM 719 O O . THR A 1 95 ? 1.272 -13.338 3.153 1.00 89.06 95 THR A O 1
ATOM 722 N N . ASP A 1 96 ? 2.521 -15.188 3.293 1.00 88.44 96 ASP A N 1
ATOM 723 C CA . ASP A 1 96 ? 2.163 -15.497 4.683 1.00 88.44 96 ASP A CA 1
ATOM 724 C C . ASP A 1 96 ? 2.947 -14.693 5.729 1.00 88.44 96 ASP A C 1
ATOM 726 O O . ASP A 1 96 ? 2.636 -14.779 6.915 1.00 88.44 96 ASP A O 1
ATOM 730 N N . ILE A 1 97 ? 3.953 -13.917 5.310 1.00 89.31 97 ILE A N 1
ATOM 731 C CA . ILE A 1 97 ? 4.826 -13.153 6.217 1.00 89.31 97 ILE A CA 1
ATOM 732 C C . ILE A 1 97 ? 4.586 -11.640 6.179 1.00 89.31 97 ILE A C 1
ATOM 734 O O . ILE A 1 97 ? 5.348 -10.877 6.773 1.00 89.31 97 ILE A O 1
ATOM 738 N N . PHE A 1 98 ? 3.547 -11.196 5.473 1.00 93.44 98 PHE A N 1
ATOM 739 C CA . PHE A 1 98 ? 3.128 -9.802 5.483 1.00 93.44 98 PHE A CA 1
ATOM 740 C C . PHE A 1 98 ? 1.614 -9.657 5.331 1.00 93.44 98 PHE A C 1
ATOM 742 O O . PHE A 1 98 ? 0.898 -10.574 4.923 1.00 93.44 98 PHE A O 1
ATOM 749 N N . GLN A 1 99 ? 1.127 -8.472 5.672 1.00 95.69 99 GLN A N 1
ATOM 750 C CA . GLN A 1 99 ? -0.276 -8.097 5.580 1.00 95.69 99 GLN A CA 1
ATOM 751 C C . GLN A 1 99 ? -0.433 -6.697 4.989 1.00 95.69 99 GLN A C 1
ATOM 753 O O . GLN A 1 99 ? 0.485 -5.875 5.020 1.00 95.69 99 GLN A O 1
ATOM 758 N N . VAL A 1 100 ? -1.626 -6.437 4.467 1.00 97.44 100 VAL A N 1
ATOM 759 C CA . VAL A 1 100 ? -2.082 -5.114 4.049 1.00 97.44 100 VAL A CA 1
ATOM 760 C C . VAL A 1 100 ? -2.843 -4.491 5.211 1.00 97.44 100 VAL A C 1
ATOM 762 O O . VAL A 1 100 ? -3.747 -5.117 5.761 1.00 97.44 100 VAL A O 1
ATOM 765 N N . VAL A 1 101 ? -2.504 -3.252 5.555 1.00 97.12 101 VAL A N 1
ATOM 766 C CA . VAL A 1 101 ? -3.264 -2.435 6.504 1.00 97.12 101 VAL A CA 1
ATOM 767 C C . VAL A 1 101 ? -3.807 -1.213 5.775 1.00 97.12 101 VAL A C 1
ATOM 769 O O . VAL A 1 101 ? -3.041 -0.361 5.323 1.00 97.12 101 VAL A O 1
ATOM 772 N N . ALA A 1 102 ? -5.128 -1.160 5.617 1.00 97.94 102 ALA A N 1
ATOM 773 C CA . ALA A 1 102 ? -5.854 -0.019 5.060 1.00 97.94 102 ALA A CA 1
ATOM 774 C C . ALA A 1 102 ? -6.476 0.823 6.182 1.00 97.94 102 ALA A C 1
ATOM 776 O O . ALA A 1 102 ? -6.757 0.285 7.247 1.00 97.94 102 ALA A O 1
ATOM 777 N N . GLY A 1 103 ? -6.714 2.118 5.952 1.00 96.38 103 GLY A N 1
ATOM 778 C CA . GLY A 1 103 ? -7.309 3.007 6.965 1.00 96.38 103 GLY A CA 1
ATOM 779 C C . GLY A 1 103 ? -6.360 3.392 8.108 1.00 96.38 103 GLY A C 1
ATOM 780 O O . GLY A 1 103 ? -6.816 3.904 9.127 1.00 96.38 103 GLY A O 1
ATOM 781 N N . GLU A 1 104 ? -5.066 3.128 7.923 1.00 93.94 104 GLU A N 1
ATOM 782 C CA . GLU A 1 104 ? -3.960 3.563 8.780 1.00 93.94 104 GLU A CA 1
ATOM 783 C C . GLU A 1 104 ? -3.701 5.064 8.590 1.00 93.94 104 GLU A C 1
ATOM 785 O O . GLU A 1 104 ? -3.722 5.558 7.457 1.00 93.94 104 GLU A O 1
ATOM 790 N N . TYR A 1 105 ? -3.418 5.778 9.678 1.00 89.88 105 TYR A N 1
ATOM 791 C CA . TYR A 1 105 ? -3.028 7.185 9.646 1.00 89.88 105 TYR A CA 1
ATOM 792 C C . TYR A 1 105 ? -1.844 7.435 10.588 1.00 89.88 105 TYR A C 1
ATOM 794 O O . TYR A 1 105 ? -0.757 7.761 10.093 1.00 89.88 105 TYR A O 1
ATOM 802 N N . ASP A 1 106 ? -2.005 7.204 11.893 1.00 88.31 106 ASP A N 1
ATOM 803 C CA . ASP A 1 106 ? -0.923 7.274 12.881 1.00 88.31 106 ASP A CA 1
ATOM 804 C C . ASP A 1 106 ? -0.477 5.884 13.355 1.00 88.31 106 ASP A C 1
ATOM 806 O O . ASP A 1 106 ? -1.008 5.308 14.303 1.00 88.31 106 ASP A O 1
ATOM 810 N N . ARG A 1 107 ? 0.630 5.418 12.770 1.00 86.94 107 ARG A N 1
ATOM 811 C CA . ARG A 1 107 ? 1.243 4.112 13.055 1.00 86.94 107 ARG A CA 1
ATOM 812 C C . ARG A 1 107 ? 1.751 3.935 14.491 1.00 86.94 107 ARG A C 1
ATOM 814 O O . ARG A 1 107 ? 2.246 2.854 14.819 1.00 86.94 107 ARG A O 1
ATOM 821 N N . SER A 1 108 ? 1.759 4.986 15.311 1.00 85.06 108 SER A N 1
ATOM 822 C CA . SER A 1 108 ? 2.145 4.901 16.723 1.00 85.06 108 SER A CA 1
ATOM 823 C C . SER A 1 108 ? 0.999 4.444 17.628 1.00 85.06 108 SER A C 1
ATOM 825 O O . SER A 1 108 ? 1.242 4.036 18.767 1.00 85.06 108 SER A O 1
ATOM 827 N N . VAL A 1 109 ? -0.235 4.464 17.121 1.00 86.94 109 VAL A N 1
ATOM 828 C CA . VAL A 1 109 ? -1.450 4.107 17.853 1.00 86.94 109 VAL A CA 1
ATOM 829 C C . VAL A 1 109 ? -2.348 3.202 17.00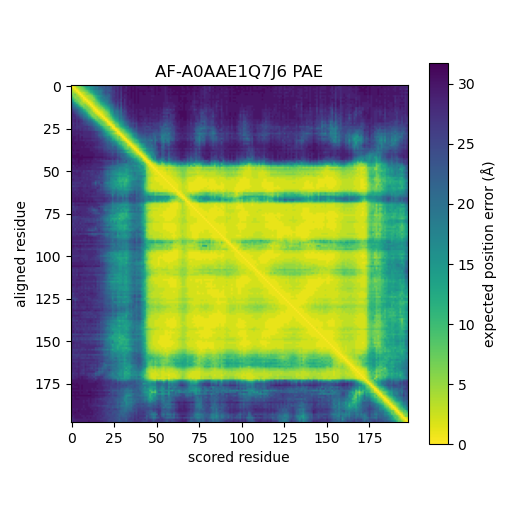6 1.00 86.94 109 VAL A C 1
ATOM 831 O O . VAL A 1 109 ? -2.115 2.980 15.828 1.00 86.94 109 VAL A O 1
ATOM 834 N N . THR A 1 110 ? -3.367 2.611 17.626 1.00 88.88 110 THR A N 1
ATOM 835 C CA . THR A 1 110 ? -4.453 1.936 16.901 1.00 88.88 110 THR A CA 1
ATOM 836 C C . THR A 1 110 ? -5.686 2.815 17.010 1.00 88.88 110 THR A C 1
ATOM 838 O O . THR A 1 110 ? -6.213 2.997 18.109 1.00 88.88 110 THR A O 1
ATOM 841 N N . GLU A 1 111 ? -6.132 3.384 15.896 1.00 90.31 111 GLU A N 1
ATOM 842 C CA . GLU A 1 111 ? -7.205 4.377 15.868 1.00 90.31 111 GLU A CA 1
ATOM 843 C C . GLU A 1 111 ? -8.593 3.757 15.652 1.00 90.31 111 GLU A C 1
ATOM 845 O O . GLU A 1 111 ? -9.605 4.450 15.783 1.00 90.31 111 GLU A O 1
ATOM 850 N N . GLY A 1 112 ? -8.655 2.467 15.312 1.00 94.25 112 GLY A N 1
ATOM 851 C CA . GLY A 1 112 ? -9.881 1.703 15.084 1.00 94.25 112 GLY A CA 1
ATOM 852 C C . GLY A 1 112 ? -10.415 1.782 13.652 1.00 94.25 112 GLY A C 1
ATOM 853 O O . GLY A 1 112 ? -11.403 1.118 13.339 1.00 94.25 112 GLY A O 1
ATOM 854 N N . SER A 1 113 ? -9.780 2.565 12.775 1.00 94.75 113 SER A N 1
ATOM 855 C CA . SER A 1 113 ? -10.093 2.600 11.339 1.00 94.75 113 SER A CA 1
ATOM 856 C C . SER A 1 113 ? -9.345 1.536 10.535 1.00 94.75 113 SER A C 1
ATOM 858 O O . SER A 1 113 ? -9.687 1.301 9.372 1.00 94.75 113 SER A O 1
ATOM 860 N N . GLU A 1 114 ? -8.344 0.889 11.134 1.00 96.44 114 GLU A N 1
ATOM 861 C CA . GLU A 1 114 ? -7.426 -0.009 10.451 1.00 96.44 114 GLU A CA 1
ATOM 862 C C . GLU A 1 114 ? -8.092 -1.340 10.089 1.00 96.44 114 GLU A C 1
ATOM 864 O O . GLU A 1 114 ? -8.637 -2.057 10.929 1.00 96.44 114 GLU A O 1
ATOM 869 N N . GLN A 1 115 ? -7.974 -1.721 8.822 1.00 97.81 115 GLN A N 1
ATOM 870 C CA . GLN A 1 115 ? -8.355 -3.036 8.323 1.00 97.81 115 GLN A CA 1
ATOM 871 C C . GLN A 1 115 ? -7.092 -3.816 7.983 1.00 97.81 115 GLN A C 1
ATOM 873 O O . GLN A 1 115 ? -6.436 -3.541 6.977 1.00 97.81 115 GLN A O 1
ATOM 878 N N . LYS A 1 116 ? -6.756 -4.787 8.836 1.00 96.31 116 LYS A N 1
ATOM 879 C CA . LYS A 1 116 ? -5.604 -5.679 8.669 1.00 96.31 116 LYS A CA 1
ATOM 880 C C . LYS A 1 116 ? -6.039 -6.934 7.926 1.00 96.31 116 LYS A C 1
ATOM 882 O O . LYS A 1 116 ? -6.857 -7.704 8.427 1.00 96.31 116 LYS A O 1
ATOM 887 N N . VAL A 1 117 ? -5.505 -7.138 6.726 1.00 97.19 117 VAL A N 1
ATOM 888 C CA . VAL A 1 117 ? -5.903 -8.238 5.845 1.00 97.19 117 VAL A CA 1
ATOM 889 C C . VAL A 1 117 ? -4.671 -8.942 5.288 1.00 97.19 117 VAL A C 1
ATOM 891 O O . VAL A 1 117 ? -3.775 -8.322 4.716 1.00 97.19 117 VAL A O 1
ATOM 894 N N . GLY A 1 118 ? -4.629 -10.266 5.440 1.00 96.75 118 GLY A N 1
ATOM 895 C CA . GLY A 1 118 ? -3.575 -11.092 4.853 1.00 96.75 118 GLY A CA 1
ATOM 896 C C . GLY A 1 118 ? -3.655 -11.144 3.325 1.00 96.75 118 GLY A C 1
ATOM 897 O O . GLY A 1 118 ? -4.711 -10.930 2.728 1.00 96.75 118 GLY A O 1
ATOM 898 N N . VAL A 1 119 ? -2.539 -11.490 2.689 1.00 97.19 119 VAL A N 1
ATOM 899 C CA . VAL A 1 119 ? -2.432 -11.592 1.228 1.00 97.19 119 VAL A CA 1
ATOM 900 C C . VAL A 1 119 ? -2.561 -13.053 0.798 1.00 97.19 119 VAL A C 1
ATOM 902 O O . VAL A 1 119 ? -1.899 -13.928 1.348 1.00 97.19 119 VAL A O 1
ATOM 905 N N . SER A 1 120 ? -3.443 -13.335 -0.160 1.00 97.19 120 SER A N 1
ATOM 906 C CA . SER A 1 120 ? -3.644 -14.674 -0.729 1.00 97.19 120 SER A CA 1
ATOM 907 C C . SER A 1 120 ? -2.716 -14.940 -1.914 1.00 97.19 120 SER A C 1
ATOM 909 O O . SER A 1 120 ? -2.282 -16.071 -2.110 1.00 97.19 120 SER A O 1
ATOM 911 N N . GLN A 1 121 ? -2.387 -13.903 -2.688 1.00 97.3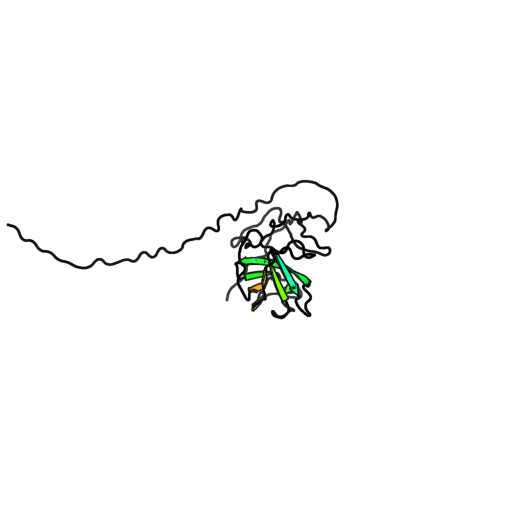1 121 GLN A N 1
ATOM 912 C CA . GLN A 1 121 ? -1.511 -14.013 -3.851 1.00 97.31 121 GLN A CA 1
ATOM 913 C C . GLN A 1 121 ? -0.781 -12.695 -4.115 1.00 97.31 121 GLN A C 1
ATOM 915 O O . GLN A 1 121 ? -1.396 -11.630 -4.085 1.00 97.31 121 GLN A O 1
ATOM 920 N N . ALA A 1 122 ? 0.509 -12.774 -4.444 1.00 97.19 122 ALA A N 1
ATOM 921 C CA . ALA A 1 122 ? 1.275 -11.675 -5.020 1.00 97.19 122 ALA A CA 1
ATOM 922 C C . ALA A 1 122 ? 1.569 -11.986 -6.495 1.00 97.19 122 ALA A C 1
ATOM 924 O O . ALA A 1 122 ? 2.127 -13.033 -6.817 1.00 97.19 122 ALA A O 1
ATOM 925 N N . ILE A 1 123 ? 1.164 -11.091 -7.392 1.00 97.25 123 ILE A N 1
ATOM 926 C CA . ILE A 1 123 ? 1.322 -11.214 -8.842 1.00 97.25 123 ILE A CA 1
ATOM 927 C C . ILE A 1 123 ? 2.295 -10.125 -9.283 1.00 97.25 123 ILE A C 1
ATOM 929 O O . ILE A 1 123 ? 1.906 -8.973 -9.475 1.00 97.25 123 ILE A O 1
ATOM 933 N N . VAL A 1 124 ? 3.568 -10.489 -9.404 1.00 96.56 124 VAL A N 1
ATOM 934 C CA . VAL A 1 124 ? 4.623 -9.601 -9.907 1.00 96.56 124 VAL A CA 1
ATOM 935 C C . VAL A 1 124 ? 4.508 -9.483 -11.426 1.00 96.56 124 VAL A C 1
ATOM 937 O O . VAL A 1 124 ? 4.154 -10.453 -12.101 1.00 96.56 124 VAL A O 1
ATOM 940 N N . HIS A 1 125 ? 4.788 -8.299 -11.974 1.00 94.56 125 HIS A N 1
ATOM 941 C CA . HIS A 1 125 ? 4.840 -8.117 -13.420 1.00 94.56 125 HIS A CA 1
ATOM 942 C C . HIS A 1 125 ? 5.813 -9.132 -14.056 1.00 94.56 125 HIS A C 1
ATOM 944 O O . HIS A 1 125 ? 6.955 -9.230 -13.610 1.00 94.56 125 HIS A O 1
ATOM 950 N N . PRO A 1 126 ? 5.422 -9.863 -15.118 1.00 95.56 126 PRO A N 1
ATOM 951 C CA . PRO A 1 126 ? 6.238 -10.950 -15.675 1.00 95.56 126 PRO A CA 1
ATOM 952 C C . PRO A 1 126 ? 7.597 -10.489 -16.222 1.00 95.56 126 PRO A C 1
ATOM 954 O O . PRO A 1 126 ? 8.544 -11.264 -16.247 1.00 95.56 126 PRO A O 1
ATOM 957 N N . ASN A 1 127 ? 7.690 -9.221 -16.629 1.00 94.75 127 ASN A N 1
ATOM 958 C CA . ASN A 1 127 ? 8.924 -8.591 -17.111 1.00 94.75 127 ASN A CA 1
ATOM 959 C C . ASN A 1 127 ? 9.604 -7.699 -16.053 1.00 94.75 127 ASN A C 1
ATOM 961 O O . ASN A 1 127 ? 10.305 -6.762 -16.427 1.00 94.75 127 ASN A O 1
ATOM 965 N N . TYR A 1 128 ? 9.319 -7.886 -14.761 1.00 93.69 128 TYR A N 1
ATOM 966 C CA . TYR A 1 128 ? 10.036 -7.162 -13.711 1.00 93.69 128 TYR A CA 1
ATOM 967 C C . TYR A 1 128 ? 11.520 -7.548 -13.716 1.00 93.69 128 TYR A C 1
ATOM 969 O O . TYR A 1 128 ? 11.852 -8.734 -13.687 1.00 93.69 128 TYR A O 1
ATOM 977 N N . ASP A 1 129 ? 12.397 -6.549 -13.725 1.00 90.25 129 ASP A N 1
ATOM 978 C CA . ASP A 1 129 ? 13.845 -6.728 -13.651 1.00 90.25 129 ASP A CA 1
ATOM 979 C C . ASP A 1 129 ? 14.377 -6.129 -12.344 1.00 90.25 129 ASP A C 1
ATOM 981 O O . ASP A 1 129 ? 14.356 -4.918 -12.130 1.00 90.25 129 ASP A O 1
ATOM 985 N N . SER A 1 130 ? 14.890 -6.985 -11.458 1.00 91.81 130 SER A N 1
ATOM 986 C CA . SER A 1 130 ? 15.416 -6.576 -10.151 1.00 91.81 130 SER A CA 1
ATOM 987 C C . SER A 1 130 ? 16.730 -5.791 -10.215 1.00 91.81 130 SER A C 1
ATOM 989 O O . SER A 1 130 ? 17.138 -5.212 -9.212 1.00 91.81 130 SER A O 1
ATOM 991 N N . SER A 1 131 ? 17.426 -5.804 -11.354 1.00 91.00 131 SER A N 1
ATOM 992 C CA . SER A 1 131 ? 18.675 -5.064 -11.549 1.00 91.00 131 SER A CA 1
ATOM 993 C C . SER A 1 131 ? 18.435 -3.630 -12.020 1.00 91.00 131 SER A C 1
ATOM 995 O O . SER A 1 131 ? 19.139 -2.718 -11.586 1.00 91.00 131 SER A O 1
ATOM 997 N N . THR A 1 132 ? 17.417 -3.419 -12.856 1.00 91.19 132 THR A N 1
ATOM 998 C CA . THR A 1 132 ? 17.087 -2.116 -13.456 1.00 91.19 132 THR A CA 1
ATOM 999 C C . THR A 1 132 ? 15.854 -1.453 -12.840 1.00 91.19 132 THR A C 1
ATOM 1001 O O . THR A 1 132 ? 15.651 -0.259 -13.041 1.00 91.19 132 THR A O 1
ATOM 1004 N N . TYR A 1 133 ? 15.051 -2.198 -12.070 1.00 87.81 133 TYR A N 1
ATOM 1005 C CA . TYR A 1 133 ? 13.717 -1.808 -11.593 1.00 87.81 133 TYR A CA 1
ATOM 1006 C C . TYR A 1 133 ? 12.723 -1.511 -12.729 1.00 87.81 133 TYR A C 1
ATOM 1008 O O . TYR A 1 133 ? 11.703 -0.847 -12.526 1.00 87.81 133 TYR A O 1
ATOM 1016 N N . GLU A 1 134 ? 12.975 -2.023 -13.936 1.00 90.19 134 GLU A N 1
ATOM 1017 C CA . GLU A 1 134 ? 11.989 -1.963 -15.009 1.00 90.19 134 GLU A CA 1
ATOM 1018 C C . GLU A 1 134 ? 10.759 -2.809 -14.664 1.00 90.19 134 GLU A C 1
ATOM 1020 O O . GLU A 1 134 ? 10.860 -3.907 -14.115 1.00 90.19 134 GLU A O 1
ATOM 1025 N N . ASN A 1 135 ? 9.575 -2.290 -15.007 1.00 90.50 135 ASN A N 1
ATOM 1026 C CA . ASN A 1 135 ? 8.276 -2.904 -14.714 1.00 90.50 135 ASN A CA 1
ATOM 1027 C C . ASN A 1 135 ? 8.059 -3.226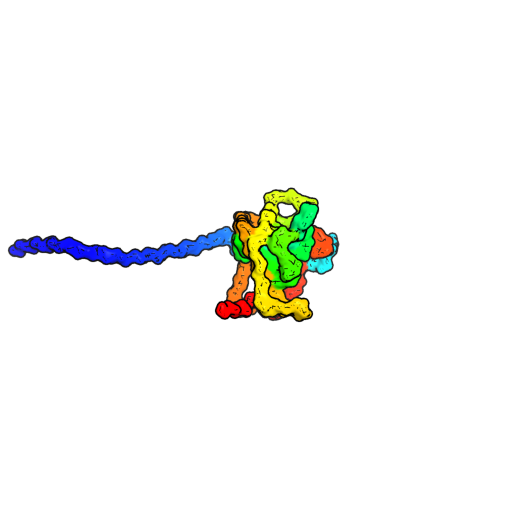 -13.221 1.00 90.50 135 ASN A C 1
ATOM 1029 O O . ASN A 1 135 ? 7.485 -4.261 -12.879 1.00 90.50 135 ASN A O 1
ATOM 1033 N N . ASP A 1 136 ? 8.500 -2.332 -12.335 1.00 94.19 136 ASP A N 1
ATOM 1034 C CA . ASP A 1 136 ? 8.375 -2.451 -10.880 1.00 94.19 136 ASP A CA 1
ATOM 1035 C C . ASP A 1 136 ? 6.932 -2.249 -10.380 1.00 94.19 136 ASP A C 1
ATOM 1037 O O . ASP A 1 136 ? 6.576 -1.257 -9.745 1.00 94.19 136 ASP A O 1
ATOM 1041 N N . ILE A 1 137 ? 6.068 -3.210 -10.700 1.00 94.88 137 ILE A N 1
ATOM 1042 C CA . ILE A 1 137 ? 4.657 -3.231 -10.322 1.00 94.88 137 ILE A CA 1
ATOM 1043 C C . ILE A 1 137 ? 4.218 -4.651 -9.966 1.00 94.88 137 ILE A C 1
ATOM 1045 O O . ILE A 1 137 ? 4.574 -5.630 -10.626 1.00 94.88 137 ILE A O 1
ATOM 1049 N N . ALA A 1 138 ? 3.399 -4.762 -8.927 1.00 96.88 138 ALA A N 1
ATOM 1050 C CA . ALA A 1 138 ? 2.759 -5.999 -8.522 1.00 96.88 138 ALA A CA 1
ATOM 1051 C C . ALA A 1 138 ? 1.312 -5.757 -8.083 1.00 96.88 138 ALA A C 1
ATOM 1053 O O . ALA A 1 138 ? 0.946 -4.678 -7.609 1.00 96.88 138 ALA A O 1
ATOM 1054 N N . LEU A 1 139 ? 0.491 -6.796 -8.225 1.00 98.31 139 LEU A N 1
ATOM 1055 C CA . LEU A 1 139 ? -0.859 -6.848 -7.680 1.00 98.31 139 LEU A CA 1
ATOM 1056 C C . LEU A 1 139 ? -0.898 -7.815 -6.503 1.00 98.31 139 LEU A C 1
ATOM 1058 O O . LEU A 1 139 ? -0.390 -8.929 -6.598 1.00 98.31 139 LEU A O 1
ATOM 1062 N N . LEU A 1 140 ? -1.557 -7.419 -5.422 1.00 98.44 140 LEU A N 1
ATOM 1063 C CA . LEU A 1 140 ? -1.843 -8.301 -4.298 1.00 98.44 140 LEU A CA 1
ATOM 1064 C C . LEU A 1 140 ? -3.329 -8.634 -4.283 1.00 98.44 140 LEU A C 1
ATOM 1066 O O . LEU A 1 140 ? -4.167 -7.731 -4.324 1.00 98.44 140 LEU A O 1
ATOM 1070 N N . LYS A 1 141 ? -3.651 -9.923 -4.208 1.00 98.44 141 LYS A N 1
ATOM 1071 C CA . LYS A 1 141 ? -4.995 -10.417 -3.903 1.00 98.44 141 LYS A CA 1
ATOM 1072 C C . LYS A 1 141 ? -5.108 -10.626 -2.405 1.00 98.44 141 LYS A C 1
ATOM 1074 O O . LYS A 1 141 ? -4.205 -11.188 -1.784 1.00 98.44 141 LYS A O 1
ATOM 1079 N N . LEU A 1 142 ? -6.190 -10.136 -1.821 1.00 98.50 142 LEU A N 1
ATOM 1080 C CA . LEU A 1 142 ? -6.415 -10.214 -0.383 1.00 98.50 142 LEU A CA 1
ATOM 1081 C C . LEU A 1 142 ? -7.045 -11.562 -0.001 1.00 98.50 142 LEU A C 1
ATOM 1083 O O . LEU A 1 142 ? -7.646 -12.244 -0.830 1.00 98.50 142 LEU A O 1
ATOM 1087 N N . LYS A 1 143 ? -6.889 -11.992 1.256 1.00 98.19 143 LYS A N 1
ATOM 1088 C CA . LYS A 1 143 ? -7.595 -13.176 1.785 1.00 98.19 143 LYS A CA 1
ATOM 1089 C C . LYS A 1 143 ? -9.087 -12.885 2.017 1.00 98.19 143 LYS A C 1
ATOM 1091 O O . LYS A 1 143 ? -9.905 -13.789 1.872 1.00 98.19 143 LYS A O 1
ATOM 1096 N N . HIS A 1 144 ? -9.433 -11.632 2.318 1.00 97.62 144 HIS A N 1
ATOM 1097 C CA . HIS A 1 144 ? -10.803 -11.142 2.490 1.00 97.62 144 HIS A CA 1
ATOM 1098 C C . HIS A 1 144 ? -10.952 -9.739 1.893 1.00 97.62 144 HIS A C 1
ATOM 1100 O O . HIS A 1 144 ? -9.960 -9.042 1.692 1.00 97.62 144 HIS A O 1
ATOM 1106 N N . ASP A 1 145 ? -12.185 -9.330 1.619 1.00 98.62 145 ASP A N 1
ATOM 1107 C CA . ASP A 1 145 ? -12.468 -8.019 1.044 1.00 98.62 145 ASP A CA 1
ATOM 1108 C C . ASP A 1 145 ? -12.368 -6.905 2.094 1.00 98.62 145 ASP A C 1
ATOM 1110 O O . ASP A 1 145 ? -12.807 -7.056 3.236 1.00 98.62 145 ASP A O 1
ATOM 1114 N N . LEU A 1 146 ? -11.832 -5.759 1.681 1.00 98.56 146 LEU A N 1
ATOM 1115 C CA . LEU A 1 146 ? -11.903 -4.507 2.423 1.00 98.56 146 LEU A CA 1
ATOM 1116 C C . LEU A 1 146 ? -13.340 -3.985 2.440 1.00 98.56 146 LEU A C 1
ATOM 1118 O O . LEU A 1 146 ? -14.043 -3.995 1.426 1.00 98.56 146 LEU A O 1
ATOM 1122 N N . THR A 1 147 ? -13.748 -3.446 3.583 1.00 98.50 147 THR A N 1
ATOM 1123 C CA . THR A 1 147 ? -15.014 -2.728 3.732 1.00 98.50 147 THR A CA 1
ATOM 1124 C C . THR A 1 147 ? -14.782 -1.247 3.473 1.00 98.50 147 THR A C 1
ATOM 1126 O O . THR A 1 147 ? -14.094 -0.577 4.242 1.00 98.50 147 THR A O 1
ATOM 1129 N N . PHE A 1 148 ? -15.345 -0.713 2.394 1.00 98.38 148 PHE A N 1
ATOM 1130 C CA . PHE A 1 148 ? -15.167 0.699 2.066 1.00 98.38 148 PHE A CA 1
ATOM 1131 C C . PHE A 1 148 ? -15.898 1.624 3.044 1.00 98.38 148 PHE A C 1
ATOM 1133 O O . PHE A 1 148 ? -17.058 1.398 3.389 1.00 98.38 148 PHE A O 1
ATOM 1140 N N . ASN A 1 149 ? -15.207 2.679 3.473 1.00 96.88 149 ASN A N 1
ATOM 1141 C CA . ASN A 1 149 ? -15.691 3.702 4.401 1.00 96.88 149 ASN A CA 1
ATOM 1142 C C . ASN A 1 149 ? -14.945 5.032 4.162 1.00 96.88 149 ASN A C 1
ATOM 1144 O O . ASN A 1 149 ? -14.237 5.172 3.170 1.00 96.88 149 ASN A O 1
ATOM 1148 N N . GLU A 1 150 ? -15.093 6.024 5.035 1.00 95.69 150 GLU A N 1
ATOM 1149 C CA . GLU A 1 150 ? -14.442 7.335 4.870 1.00 95.69 150 GLU A CA 1
ATOM 1150 C C . GLU A 1 150 ? -12.894 7.302 4.895 1.00 95.69 150 GLU A C 1
ATOM 1152 O O . GLU A 1 150 ? -12.263 8.208 4.357 1.00 95.69 150 GLU A O 1
ATOM 1157 N N . TYR A 1 151 ? -12.278 6.245 5.440 1.00 96.69 151 TYR A N 1
ATOM 1158 C CA . TYR A 1 151 ? -10.820 6.067 5.539 1.00 96.69 151 TYR A CA 1
ATOM 1159 C C . TYR A 1 151 ? -10.259 5.008 4.578 1.00 96.69 151 TYR A C 1
ATOM 1161 O O . TYR A 1 151 ? -9.044 4.885 4.450 1.00 96.69 151 TYR A O 1
ATOM 1169 N N . VAL A 1 152 ? -11.125 4.230 3.920 1.00 98.00 152 VAL A N 1
ATOM 1170 C CA . VAL A 1 152 ? -10.758 3.101 3.054 1.00 98.00 152 VAL A CA 1
ATOM 1171 C C . VAL A 1 152 ? -11.566 3.181 1.763 1.00 98.00 152 VAL A C 1
ATOM 1173 O O . VAL A 1 152 ? -12.759 2.874 1.748 1.00 98.00 152 VAL A O 1
ATOM 1176 N N . GLN A 1 153 ? -10.923 3.597 0.674 1.00 97.62 153 GLN A N 1
ATOM 1177 C CA . GLN A 1 153 ? -11.538 3.769 -0.648 1.00 97.62 153 GLN A CA 1
ATOM 1178 C C . GLN A 1 153 ? -10.552 3.406 -1.763 1.00 97.62 153 GLN A C 1
ATOM 1180 O O . GLN A 1 153 ? -9.349 3.582 -1.592 1.00 97.62 153 GLN A O 1
ATOM 1185 N N . PRO A 1 154 ? -11.024 2.943 -2.931 1.00 97.31 154 PRO A N 1
ATOM 1186 C CA . PRO A 1 154 ? -10.148 2.674 -4.062 1.00 97.31 154 PRO A CA 1
ATOM 1187 C C . PRO A 1 154 ? -9.621 3.967 -4.702 1.00 97.31 154 PRO A C 1
ATOM 1189 O O . PRO A 1 154 ? -10.305 4.992 -4.742 1.00 97.31 154 PRO A O 1
ATOM 1192 N N . ILE A 1 155 ? -8.412 3.904 -5.260 1.00 93.94 155 ILE A N 1
ATOM 1193 C CA . ILE A 1 155 ? -7.864 4.955 -6.117 1.00 93.94 155 ILE A CA 1
ATOM 1194 C C . ILE A 1 155 ? -8.533 4.915 -7.496 1.00 93.94 155 ILE A C 1
ATOM 1196 O O . ILE A 1 155 ? -8.850 3.848 -8.027 1.00 93.94 155 ILE A O 1
ATOM 1200 N N . GLN A 1 156 ? -8.718 6.081 -8.114 1.00 88.81 156 GLN A N 1
ATOM 1201 C CA . GLN A 1 156 ? -9.133 6.146 -9.514 1.00 88.81 156 GLN A CA 1
ATOM 1202 C C . GLN A 1 156 ? -7.944 5.845 -10.427 1.00 88.81 156 GLN A C 1
ATOM 1204 O O . GLN A 1 156 ? -6.909 6.507 -10.350 1.00 88.81 156 GLN A O 1
ATOM 1209 N N . MET A 1 157 ? -8.107 4.869 -11.318 1.00 85.25 157 MET A N 1
ATOM 1210 C CA . MET A 1 157 ? -7.088 4.552 -12.313 1.00 85.25 157 MET A CA 1
ATOM 1211 C C . MET A 1 157 ? -7.204 5.475 -13.529 1.00 85.25 157 MET A C 1
ATOM 1213 O O . MET A 1 157 ? -8.319 5.734 -13.993 1.00 85.25 157 MET A O 1
ATOM 1217 N N . PRO A 1 158 ? -6.075 5.933 -14.095 1.00 83.31 158 PRO A N 1
ATOM 1218 C CA . PRO A 1 158 ? -6.097 6.634 -15.367 1.00 83.31 158 PRO A CA 1
ATOM 1219 C C . PRO A 1 158 ? -6.576 5.699 -16.483 1.00 83.31 158 PRO A C 1
ATOM 1221 O O . PRO A 1 158 ? -6.349 4.486 -16.456 1.00 83.31 158 PRO A O 1
ATOM 1224 N N . THR A 1 159 ? -7.218 6.267 -17.502 1.00 84.56 159 THR A N 1
ATOM 1225 C CA . THR A 1 159 ? -7.515 5.517 -18.725 1.00 84.56 159 THR A CA 1
ATOM 1226 C C . THR A 1 159 ? -6.233 5.201 -19.488 1.00 84.56 159 THR A C 1
ATOM 1228 O O . THR A 1 159 ? -5.208 5.869 -19.341 1.00 84.56 159 THR A O 1
ATOM 1231 N N . LYS A 1 160 ? -6.286 4.174 -20.340 1.00 80.56 160 LYS A N 1
ATOM 1232 C CA . LYS A 1 160 ? -5.143 3.813 -21.176 1.00 80.56 160 LYS A CA 1
ATOM 1233 C C . LYS A 1 160 ? -4.673 5.017 -22.006 1.00 80.56 160 LYS A C 1
ATOM 1235 O O . LYS A 1 160 ? -5.491 5.669 -22.645 1.00 80.56 160 LYS A O 1
ATOM 1240 N N . ASN A 1 161 ? -3.362 5.265 -22.030 1.00 77.88 161 ASN A N 1
ATOM 1241 C CA . ASN A 1 161 ? -2.715 6.382 -22.726 1.00 77.88 161 ASN A CA 1
ATOM 1242 C C . ASN A 1 161 ? -3.122 7.783 -22.224 1.00 77.88 161 ASN A C 1
ATOM 1244 O O . ASN A 1 161 ? -2.968 8.761 -22.955 1.00 77.88 161 ASN A O 1
ATOM 1248 N N . THR A 1 162 ? -3.641 7.909 -20.997 1.00 78.75 162 THR A N 1
ATOM 1249 C CA . THR A 1 162 ? -3.794 9.224 -20.366 1.00 78.75 162 THR A CA 1
ATOM 1250 C C . THR A 1 162 ? -2.424 9.857 -20.163 1.00 78.75 162 THR A C 1
ATOM 1252 O O . THR A 1 162 ? -1.599 9.335 -19.418 1.00 78.75 162 THR A O 1
ATOM 1255 N N . VAL A 1 163 ? -2.213 11.020 -20.774 1.00 76.81 163 VAL A N 1
ATOM 1256 C CA . VAL A 1 163 ? -1.065 11.873 -20.467 1.00 76.81 163 VAL A CA 1
ATOM 1257 C C . VAL A 1 163 ? -1.365 12.601 -19.162 1.00 76.81 163 VAL A C 1
ATOM 1259 O O . VAL A 1 163 ? -2.250 13.455 -19.101 1.00 76.81 163 VAL A O 1
ATOM 1262 N N . VAL A 1 164 ? -0.653 12.238 -18.099 1.00 71.69 164 VAL A N 1
ATOM 1263 C CA . VAL A 1 164 ? -0.751 12.923 -16.808 1.00 71.69 164 VAL A CA 1
ATOM 1264 C C . VAL A 1 164 ? 0.234 14.088 -16.808 1.00 71.69 164 VAL A C 1
ATOM 1266 O O . VAL A 1 164 ? 1.424 13.905 -17.041 1.00 71.69 164 VAL A O 1
ATOM 1269 N N . SER A 1 165 ? -0.259 15.296 -16.537 1.00 72.81 165 SER A N 1
ATOM 1270 C CA . SER A 1 165 ? 0.570 16.497 -16.405 1.00 72.81 165 SER A CA 1
ATOM 1271 C C . SER A 1 165 ? 0.128 17.310 -15.195 1.00 72.81 165 SER A C 1
ATOM 1273 O O . SER A 1 165 ? -1.070 17.417 -14.933 1.00 72.81 165 SER A O 1
ATOM 1275 N N . GLY A 1 166 ? 1.076 17.908 -14.477 1.00 71.19 166 GLY A N 1
ATOM 1276 C CA . GLY A 1 166 ? 0.795 18.769 -13.329 1.00 71.19 166 GLY A CA 1
ATOM 1277 C C . GLY A 1 166 ? 1.447 18.284 -12.039 1.00 71.19 166 GLY A C 1
ATOM 1278 O O . GLY A 1 166 ? 2.359 17.463 -12.045 1.00 71.19 166 GLY A O 1
ATOM 1279 N N . MET A 1 167 ? 1.006 18.840 -10.912 1.00 62.28 167 MET A N 1
ATOM 1280 C CA . MET A 1 167 ? 1.534 18.470 -9.599 1.00 62.28 167 MET A CA 1
ATOM 1281 C C . MET A 1 167 ? 0.857 17.198 -9.093 1.00 62.28 167 MET A C 1
ATOM 1283 O O . MET A 1 167 ? -0.347 17.191 -8.865 1.00 62.28 167 MET A O 1
ATOM 1287 N N . CYS A 1 168 ? 1.645 16.156 -8.847 1.00 70.31 168 CYS A N 1
ATOM 1288 C CA . CYS A 1 168 ? 1.185 14.967 -8.138 1.00 70.31 168 CYS A CA 1
ATOM 1289 C C . CYS A 1 168 ? 1.413 15.109 -6.628 1.00 70.31 168 CYS A C 1
ATOM 1291 O O . CYS A 1 168 ? 2.295 15.855 -6.193 1.00 70.31 168 CYS A O 1
ATOM 1293 N N . MET A 1 169 ? 0.616 14.375 -5.854 1.00 74.06 169 MET A N 1
ATOM 1294 C CA . MET A 1 169 ? 0.820 14.158 -4.427 1.00 74.06 169 MET A CA 1
ATOM 1295 C C . MET A 1 169 ? 1.511 12.810 -4.228 1.00 74.06 169 MET A C 1
ATOM 1297 O O . MET A 1 169 ? 1.022 11.794 -4.714 1.00 74.06 169 MET A O 1
ATOM 1301 N N . VAL A 1 170 ? 2.614 12.807 -3.487 1.00 78.31 170 VAL A N 1
ATOM 1302 C CA . VAL A 1 170 ? 3.224 11.585 -2.941 1.00 78.31 170 VAL A CA 1
ATOM 1303 C C . VAL A 1 170 ? 2.875 11.538 -1.465 1.00 78.31 170 VAL A C 1
ATOM 1305 O O . VAL A 1 170 ? 3.046 12.560 -0.811 1.00 78.31 170 VAL A O 1
ATOM 1308 N N . ALA A 1 171 ? 2.386 10.402 -0.970 1.00 81.75 171 ALA A N 1
ATOM 1309 C CA . ALA A 1 171 ? 2.038 10.191 0.432 1.00 81.75 171 ALA A CA 1
ATOM 1310 C C . ALA A 1 171 ? 2.611 8.857 0.930 1.00 81.75 171 ALA A C 1
ATOM 1312 O O . ALA A 1 171 ? 2.682 7.889 0.172 1.00 81.75 171 ALA A O 1
ATOM 1313 N N . GLY A 1 172 ? 3.020 8.809 2.196 1.00 85.69 172 GLY A N 1
ATOM 1314 C CA . GLY A 1 172 ? 3.567 7.613 2.833 1.00 85.69 172 GLY A CA 1
ATOM 1315 C C . GLY A 1 172 ? 4.243 7.926 4.165 1.00 85.69 172 GLY A C 1
ATOM 1316 O O . GLY A 1 172 ? 4.422 9.092 4.505 1.00 85.69 172 GLY A O 1
ATOM 1317 N N . TRP A 1 173 ? 4.642 6.877 4.886 1.00 83.88 173 TRP A N 1
ATOM 1318 C CA . TRP A 1 173 ? 5.280 6.950 6.207 1.00 83.88 173 TRP A CA 1
ATOM 1319 C C . TRP A 1 173 ? 6.798 6.725 6.117 1.00 83.88 173 TRP A C 1
ATOM 1321 O O . TRP A 1 173 ? 7.335 5.780 6.710 1.00 83.88 173 TRP A O 1
ATOM 1331 N N . GLY A 1 174 ? 7.480 7.555 5.318 1.00 65.75 174 GLY A N 1
ATOM 1332 C CA . GLY A 1 174 ? 8.941 7.525 5.163 1.00 65.75 174 GLY A CA 1
ATOM 1333 C C . GLY A 1 174 ? 9.672 7.694 6.500 1.00 65.75 174 GLY A C 1
ATOM 1334 O O . GLY A 1 174 ? 9.049 8.017 7.506 1.00 65.75 174 GLY A O 1
ATOM 1335 N N . ALA A 1 175 ? 10.987 7.439 6.533 1.00 45.19 175 ALA A N 1
ATOM 1336 C CA . ALA A 1 175 ? 11.778 7.470 7.767 1.00 45.19 175 ALA A CA 1
ATOM 1337 C C . ALA A 1 175 ? 11.470 8.738 8.595 1.00 45.19 175 ALA A C 1
ATOM 1339 O O . ALA A 1 175 ? 11.860 9.837 8.202 1.00 45.19 175 ALA A O 1
ATOM 1340 N N . ASN A 1 176 ? 10.765 8.516 9.714 1.00 38.91 176 ASN A N 1
ATOM 1341 C CA . ASN A 1 176 ? 10.076 9.453 10.620 1.00 38.91 176 ASN A CA 1
ATOM 1342 C C . ASN A 1 176 ? 8.548 9.580 10.397 1.00 38.91 176 ASN A C 1
ATOM 1344 O O . ASN A 1 176 ? 8.059 10.586 9.904 1.00 38.91 176 ASN A O 1
ATOM 1348 N N . VAL A 1 177 ? 7.853 8.508 10.813 1.00 45.41 177 VAL A N 1
ATOM 1349 C CA . VAL A 1 177 ? 6.510 8.330 11.439 1.00 45.41 177 VAL A CA 1
ATOM 1350 C C . VAL A 1 177 ? 5.268 9.093 10.932 1.00 45.41 177 VAL A C 1
ATOM 1352 O O . VAL A 1 177 ? 4.168 8.711 11.310 1.00 45.41 177 VAL A O 1
ATOM 1355 N N . GLU A 1 178 ? 5.358 10.062 10.031 1.00 44.88 178 GLU A N 1
ATOM 1356 C CA . GLU A 1 178 ? 4.197 10.863 9.612 1.00 44.88 178 GLU A CA 1
ATOM 1357 C C . GLU A 1 178 ? 3.836 10.646 8.138 1.00 44.88 178 GLU A C 1
ATOM 1359 O O . GLU A 1 178 ? 4.703 10.420 7.289 1.00 44.88 178 GLU A O 1
ATOM 1364 N N . LEU A 1 179 ? 2.538 10.720 7.824 1.00 51.66 179 LEU A N 1
ATOM 1365 C CA . LEU A 1 179 ? 2.049 10.744 6.448 1.00 51.66 179 LEU A CA 1
ATOM 1366 C C . LEU A 1 179 ? 2.357 12.086 5.803 1.00 51.66 179 LEU A C 1
ATOM 1368 O O . LEU A 1 179 ? 1.734 13.085 6.150 1.00 51.66 179 LEU A O 1
ATOM 1372 N N . VAL A 1 180 ? 3.262 12.102 4.825 1.00 51.19 180 VAL A N 1
ATOM 1373 C CA . VAL A 1 180 ? 3.743 13.364 4.252 1.00 51.19 180 VAL A CA 1
ATOM 1374 C C . VAL A 1 180 ? 3.441 13.533 2.769 1.00 51.19 180 VAL A C 1
ATOM 1376 O O . VAL A 1 180 ? 3.775 12.668 1.966 1.00 51.19 180 VAL A O 1
ATOM 1379 N N . LYS A 1 181 ? 2.885 14.700 2.408 1.00 54.00 181 LYS A N 1
ATOM 1380 C CA . LYS A 1 181 ? 2.583 15.153 1.039 1.00 54.00 181 LYS A CA 1
ATOM 1381 C C . LYS A 1 181 ? 3.772 15.851 0.375 1.00 54.00 181 LYS A C 1
ATOM 1383 O O . LYS A 1 181 ? 4.109 16.969 0.759 1.00 54.00 181 LYS A O 1
ATOM 1388 N N . GLN A 1 182 ? 4.360 15.274 -0.676 1.00 51.72 182 GLN A N 1
ATOM 1389 C CA . GLN A 1 182 ? 5.317 16.006 -1.529 1.00 51.72 182 GLN A CA 1
ATOM 1390 C C . GLN A 1 182 ? 4.614 16.724 -2.689 1.00 51.72 182 GLN A C 1
ATOM 1392 O O . GLN A 1 182 ? 3.660 16.203 -3.271 1.00 51.72 182 GLN A O 1
ATOM 1397 N N . ARG A 1 183 ? 5.107 17.919 -3.046 1.00 50.06 183 ARG A N 1
ATOM 1398 C CA . ARG A 1 183 ? 4.658 18.698 -4.211 1.00 50.06 183 ARG A CA 1
ATOM 1399 C C . ARG A 1 183 ? 5.767 18.743 -5.265 1.00 50.06 183 ARG A C 1
ATOM 1401 O O . ARG A 1 183 ? 6.849 19.245 -4.978 1.00 50.06 183 ARG A O 1
ATOM 1408 N N . LYS A 1 184 ? 5.408 18.344 -6.492 1.00 36.06 184 LYS A N 1
ATOM 1409 C CA . LYS A 1 184 ? 6.136 18.453 -7.779 1.00 36.06 184 LYS A CA 1
ATOM 1410 C C . LYS A 1 184 ? 6.775 17.141 -8.258 1.00 36.06 184 LYS A C 1
ATOM 1412 O O . LYS A 1 184 ? 7.914 16.829 -7.945 1.00 36.06 184 LYS A O 1
ATOM 1417 N N . VAL A 1 185 ? 6.042 16.458 -9.136 1.00 41.88 185 VAL A N 1
ATOM 1418 C CA . VAL A 1 185 ? 6.593 15.531 -10.132 1.00 41.88 185 VAL A CA 1
ATOM 1419 C C . VAL A 1 185 ? 6.479 16.255 -11.473 1.00 41.88 185 VAL A C 1
ATOM 1421 O O . VAL A 1 185 ? 5.381 16.630 -11.870 1.00 41.88 185 VAL A O 1
ATOM 1424 N N . THR A 1 186 ? 7.595 16.541 -12.138 1.00 32.81 186 THR A N 1
ATOM 1425 C CA . THR A 1 186 ? 7.608 17.038 -13.524 1.00 32.81 186 THR A CA 1
ATOM 1426 C C . THR A 1 186 ? 8.206 15.947 -14.396 1.00 32.81 186 THR A C 1
ATOM 1428 O O . THR A 1 186 ? 9.397 15.680 -14.275 1.00 32.81 186 THR A O 1
ATOM 1431 N N . GLY A 1 187 ? 7.387 15.312 -15.232 1.00 38.91 187 GLY A N 1
ATOM 1432 C CA . GLY A 1 187 ? 7.796 14.236 -16.133 1.00 38.91 187 GLY A CA 1
ATOM 1433 C C . GLY A 1 187 ? 6.590 13.523 -16.746 1.00 38.91 187 GLY A C 1
ATOM 1434 O O . GLY A 1 187 ? 5.475 13.645 -16.240 1.00 38.91 187 GLY A O 1
ATOM 1435 N N . GLU A 1 188 ? 6.822 12.812 -17.844 1.00 33.00 188 GLU A N 1
ATOM 1436 C CA . GLU A 1 188 ? 5.857 11.908 -18.470 1.00 33.00 188 GLU A CA 1
ATOM 1437 C C . GLU A 1 188 ? 5.723 10.665 -17.575 1.00 33.00 188 GLU A C 1
ATOM 1439 O O . GLU A 1 188 ? 6.694 9.943 -17.348 1.00 33.00 188 GLU A O 1
ATOM 1444 N N . LEU A 1 189 ? 4.549 10.448 -16.979 1.00 39.75 189 LEU A N 1
ATOM 1445 C CA . LEU A 1 189 ? 4.275 9.224 -16.225 1.00 39.75 189 LEU A CA 1
ATOM 1446 C C . LEU A 1 189 ? 4.008 8.093 -17.227 1.00 39.75 189 LEU A C 1
ATOM 1448 O O . LEU A 1 189 ? 2.862 7.834 -17.578 1.00 39.75 189 LEU A O 1
ATOM 1452 N N . ASP A 1 190 ? 5.067 7.422 -17.687 1.00 30.92 190 ASP A N 1
ATOM 1453 C CA . ASP A 1 190 ? 4.960 6.215 -18.532 1.00 30.92 190 ASP A CA 1
ATOM 1454 C C . ASP A 1 190 ? 4.633 4.949 -17.700 1.00 30.92 190 ASP A C 1
ATOM 1456 O O . ASP A 1 190 ? 4.434 3.841 -18.205 1.00 30.92 190 ASP A O 1
ATOM 1460 N N . CYS A 1 191 ? 4.513 5.105 -16.381 1.00 34.66 191 CYS A N 1
ATOM 1461 C CA . CYS A 1 191 ? 4.087 4.049 -15.479 1.00 34.66 191 CYS A CA 1
ATOM 1462 C C . CYS A 1 191 ? 2.557 3.952 -15.504 1.00 34.66 191 CYS A C 1
ATOM 1464 O O . CYS A 1 191 ? 1.891 4.827 -14.959 1.00 34.66 191 CYS A O 1
ATOM 1466 N N . ILE A 1 192 ? 2.012 2.903 -16.139 1.00 36.91 192 ILE A N 1
ATOM 1467 C CA . ILE A 1 192 ? 0.881 2.057 -15.664 1.00 36.91 192 ILE A CA 1
ATOM 1468 C C . ILE A 1 192 ? 0.316 1.160 -16.795 1.00 36.91 192 ILE A C 1
ATOM 1470 O O . ILE A 1 192 ? -0.402 0.209 -16.503 1.00 36.91 192 ILE A O 1
ATOM 1474 N N . LEU A 1 193 ? 0.614 1.363 -18.091 1.00 31.80 193 LEU A N 1
ATOM 1475 C CA . LEU A 1 193 ? -0.286 0.835 -19.147 1.00 31.80 193 LEU A CA 1
ATOM 1476 C C . LEU A 1 193 ? 0.331 -0.007 -20.277 1.00 31.80 193 LEU A C 1
ATOM 1478 O O . LEU A 1 193 ? -0.133 0.053 -21.421 1.00 31.80 193 LEU A O 1
ATOM 1482 N N . LYS A 1 194 ? 1.285 -0.892 -19.966 1.00 31.66 194 LYS A N 1
ATOM 1483 C CA . LYS A 1 194 ? 1.672 -1.985 -20.883 1.00 31.66 194 LYS A CA 1
ATOM 1484 C C . LYS A 1 194 ? 1.683 -3.370 -20.224 1.00 31.66 194 LYS A C 1
ATOM 1486 O O . LYS A 1 194 ? 2.603 -4.148 -20.431 1.00 31.66 194 LYS A O 1
ATOM 1491 N N . TRP A 1 195 ? 0.605 -3.739 -19.530 1.00 31.83 195 TRP A N 1
ATOM 1492 C CA . TRP A 1 195 ? 0.285 -5.164 -19.364 1.00 31.83 195 TRP A CA 1
ATOM 1493 C C . TRP A 1 195 ? -0.186 -5.718 -20.718 1.00 31.83 195 TRP A C 1
ATOM 1495 O O . TRP A 1 195 ? -1.303 -5.440 -21.160 1.00 31.83 195 TRP A O 1
ATOM 1505 N N . LYS A 1 196 ? 0.673 -6.465 -21.420 1.00 27.33 196 LYS A N 1
ATOM 1506 C CA . LYS A 1 196 ? 0.225 -7.376 -22.481 1.00 27.33 196 LYS A CA 1
ATOM 1507 C C . LYS A 1 196 ? -0.181 -8.681 -21.804 1.00 27.33 196 LYS A C 1
ATOM 1509 O O . LYS A 1 196 ? 0.678 -9.424 -21.348 1.00 27.33 196 LYS A O 1
ATOM 1514 N N . THR A 1 197 ? -1.477 -8.951 -21.736 1.00 28.16 197 THR A N 1
ATOM 1515 C CA . THR A 1 197 ? -1.974 -10.312 -21.529 1.00 28.16 197 THR A CA 1
ATOM 1516 C C . THR A 1 197 ? -1.662 -11.101 -22.801 1.00 28.16 197 THR A C 1
ATOM 1518 O O . THR A 1 197 ? -2.177 -10.748 -23.865 1.00 28.16 197 THR A O 1
ATOM 1521 N N . THR A 1 198 ? -0.767 -12.083 -22.722 1.00 33.94 198 THR A N 1
ATOM 1522 C CA . THR A 1 198 ? -0.712 -13.180 -23.703 1.00 33.94 198 THR A CA 1
ATOM 1523 C C . THR A 1 198 ? -1.868 -14.132 -23.477 1.00 33.94 198 THR A C 1
ATOM 1525 O O . THR A 1 198 ? -2.167 -14.372 -22.285 1.00 33.94 198 THR A O 1
#

Secondary structure (DSSP, 8-state):
-------------------------TT----------------STT-EEPPTTS-TTEEEEEE-GGG--EEEEEEEEEETTEEEE-STTTTTS-GGGEEEEES---TTS--S--EEEEEEEEEE-TT--TTT-TT--EEEEESS----BTTB-PPPPPPTT----SPPEE----SSSS-EEEE---S----S------

Foldseek 3Di:
DDDDDDDDDDPPDPDPPPDDPPPPPPDPDPPDPDDDDDDDDDDPPAWDFDDQLPQQQKKFKFFCPPNDGHGDFIWGAAFQFKIKGFQVVPVVDDQQGIWIWGSDFFPVDDPPRIDTWGFPDKAQQPPQDPVPRPSGMIMTTTPGTHDDDSNHDGDDDDDAPDFDAAWDWDWDCPDDGGTTTHTDDGDGCPPDHPPDDD